Protein AF-A0A2D5IDB7-F1 (afdb_monomer_lite)

Foldseek 3Di:
DDDDDDDDDDDDDDDDDDDDDDDDDDDDDDPPDDPPDPDPPPPDPDVVVVLVVVFFQQAFAPAQDVLQADRVVLFGDPQNLVVLVVVLVVLCVLLVPDPVFFPAKKWFDCNLARRDTPLTATEIEGEGAVVVGDPPPPVVQVSQVVSQVVVCVVQPQQNDDRSSGRYGYGYDYPPDQAQPQTWMAGSGVRGTPHRHDSVLADGSVPPVLVVLLVVLLVVLVCCVVVLPLPLVVLVVSLVVLVVLCVVCSVVSHCRDSSNSSSVSNVSSCSSVSSVVSNVVSVVVVVDD

Secondary structure (DSSP, 8-state):
--------------------------------S--SS--S-SS---HHHHHHHT-------SS--TTTEETTTTEEPHHHHHHHHHHHHHHHHHHT--GGGEEEEEEESGGGTT---TT--EEEEEEE-GGGT-S-TTHHHHHHHHHHHHHHHHH-TTTSEETTEEEEEEEEETTS---TT--EEETTTTEEEE---GGGS--TT-HHHHHHHHHHHHHHHHHHHTT---HHHHHHHHHHHHHHHHHHHTTT-TT-HHHHHHHHHHHTTHHHHHHHHHHHHHHHHT--

pLDDT: mean 79.81, std 23.48, range [27.08, 98.75]

Structure (mmCIF, N/CA/C/O backbone):
data_AF-A0A2D5IDB7-F1
#
_entry.id   AF-A0A2D5IDB7-F1
#
loop_
_atom_site.group_PDB
_atom_site.id
_atom_site.type_symbol
_atom_site.label_atom_id
_atom_site.label_alt_id
_atom_site.label_comp_id
_atom_site.label_asym_id
_atom_site.label_entity_id
_atom_site.label_seq_id
_atom_site.pdbx_PDB_ins_code
_atom_site.Cartn_x
_atom_site.Cartn_y
_atom_site.Cartn_z
_atom_site.occupancy
_atom_site.B_iso_or_equiv
_atom_site.auth_seq_id
_atom_site.auth_comp_id
_atom_site.auth_asym_id
_atom_site.auth_atom_id
_atom_site.pdbx_PDB_model_num
ATOM 1 N N . MET A 1 1 ? 46.140 51.148 -19.770 1.00 35.75 1 MET A N 1
ATOM 2 C CA . MET A 1 1 ? 47.288 51.451 -20.651 1.00 35.75 1 MET A CA 1
ATOM 3 C C . MET A 1 1 ? 48.564 50.954 -19.990 1.00 35.75 1 MET A C 1
ATOM 5 O O . MET A 1 1 ? 48.812 51.323 -18.854 1.00 35.75 1 MET A O 1
ATOM 9 N N . GLY A 1 2 ? 49.310 50.098 -20.694 1.00 35.28 2 GLY A N 1
ATOM 10 C CA . GLY A 1 2 ? 50.759 49.897 -20.567 1.00 35.28 2 GLY A CA 1
ATOM 11 C C . GLY A 1 2 ? 51.340 49.403 -19.237 1.00 35.28 2 GLY A C 1
ATOM 12 O O . GLY A 1 2 ? 51.705 50.208 -18.389 1.00 35.28 2 GLY A O 1
ATOM 13 N N . ARG A 1 3 ? 51.619 48.097 -19.139 1.00 30.50 3 ARG A N 1
ATOM 14 C CA . ARG A 1 3 ? 52.820 47.623 -18.434 1.00 30.50 3 ARG A CA 1
ATOM 15 C C . ARG A 1 3 ? 53.675 46.777 -19.371 1.00 30.50 3 ARG A C 1
ATOM 17 O O . ARG A 1 3 ? 53.207 45.836 -20.001 1.00 30.50 3 ARG A O 1
ATOM 24 N N . GLN A 1 4 ? 54.918 47.227 -19.479 1.00 33.94 4 GLN A N 1
ATOM 25 C CA . GLN A 1 4 ? 56.055 46.633 -20.163 1.00 33.94 4 GLN A CA 1
ATOM 26 C C . GLN A 1 4 ? 56.566 45.378 -19.438 1.00 33.94 4 GLN A C 1
ATOM 28 O O . GLN A 1 4 ? 56.486 45.341 -18.216 1.00 33.94 4 GLN A O 1
ATOM 33 N N . ARG A 1 5 ? 57.193 44.486 -20.232 1.00 34.00 5 ARG A N 1
ATOM 34 C CA . ARG A 1 5 ? 58.399 43.652 -19.977 1.00 34.00 5 ARG A CA 1
ATOM 35 C C . ARG A 1 5 ? 58.355 42.732 -18.736 1.00 34.00 5 ARG A C 1
ATOM 37 O O . ARG A 1 5 ? 58.066 43.170 -17.640 1.00 34.00 5 ARG A O 1
ATOM 44 N N . THR A 1 6 ? 58.686 41.447 -18.844 1.00 31.83 6 THR A N 1
ATOM 45 C CA . THR A 1 6 ? 60.036 40.960 -19.175 1.00 31.83 6 THR A CA 1
ATOM 46 C C . THR A 1 6 ? 60.027 39.502 -19.664 1.00 31.83 6 THR A C 1
ATOM 48 O O . THR A 1 6 ? 59.359 38.642 -19.104 1.00 31.83 6 THR A O 1
ATOM 51 N N . ASN A 1 7 ? 60.837 39.239 -20.694 1.00 35.38 7 ASN A N 1
ATOM 52 C CA . ASN A 1 7 ? 61.400 37.928 -21.025 1.00 35.38 7 ASN A CA 1
ATOM 53 C C . ASN A 1 7 ? 62.647 37.686 -20.161 1.00 35.38 7 ASN A C 1
ATOM 55 O O . ASN A 1 7 ? 63.446 38.612 -20.030 1.00 35.38 7 ASN A O 1
ATOM 59 N N . GLN A 1 8 ? 62.854 36.452 -19.693 1.00 34.03 8 GLN A N 1
ATOM 60 C CA . GLN A 1 8 ? 64.158 35.779 -19.518 1.00 34.03 8 GLN A CA 1
ATOM 61 C C . GLN A 1 8 ? 63.866 34.297 -19.183 1.00 34.03 8 GLN A C 1
ATOM 63 O O . GLN A 1 8 ? 63.192 34.023 -18.200 1.00 34.03 8 GLN A O 1
ATOM 68 N N . LEU A 1 9 ? 64.020 33.347 -20.117 1.00 29.75 9 LEU A N 1
ATOM 69 C CA . LEU A 1 9 ? 65.241 32.590 -20.466 1.00 29.75 9 LEU A CA 1
ATOM 70 C C . LEU A 1 9 ? 65.879 31.841 -19.286 1.00 29.75 9 LEU A C 1
ATOM 72 O O . LEU A 1 9 ? 66.361 32.485 -18.363 1.00 29.75 9 LEU A O 1
ATOM 76 N N . LEU A 1 10 ? 65.914 30.502 -19.395 1.00 28.39 10 LEU A N 1
ATOM 77 C CA . LEU A 1 10 ? 67.063 29.579 -19.230 1.00 28.39 10 LEU A CA 1
ATOM 78 C C . LEU A 1 10 ? 66.503 28.131 -19.153 1.00 28.39 10 LEU A C 1
ATOM 80 O O . LEU A 1 10 ? 65.877 27.761 -18.170 1.00 28.39 10 LEU A O 1
ATOM 84 N N . THR A 1 11 ? 66.369 27.394 -20.263 1.00 30.48 11 THR A N 1
ATOM 85 C CA . THR A 1 11 ? 67.333 26.477 -20.928 1.00 30.48 11 THR A CA 1
ATOM 86 C C . THR A 1 11 ? 67.723 25.190 -20.189 1.00 30.48 11 THR A C 1
ATOM 88 O O . THR A 1 11 ? 68.504 25.252 -19.248 1.00 30.48 11 THR A O 1
ATOM 91 N N . LYS A 1 12 ? 67.350 24.071 -20.850 1.00 31.08 12 LYS A N 1
ATOM 92 C CA . LYS A 1 12 ? 68.036 22.763 -21.018 1.00 31.08 12 LYS A CA 1
ATOM 93 C C . LYS A 1 12 ? 68.149 21.887 -19.746 1.00 31.08 12 LYS A C 1
ATOM 95 O O . LYS A 1 12 ? 68.315 22.401 -18.658 1.00 31.08 12 LYS A O 1
ATOM 100 N N . ILE A 1 13 ? 68.061 20.554 -19.781 1.00 28.23 13 ILE A N 1
ATOM 101 C CA . ILE A 1 13 ? 68.748 19.565 -20.633 1.00 28.23 13 ILE A CA 1
ATOM 102 C C . ILE A 1 13 ? 67.941 18.237 -20.617 1.00 28.23 13 ILE A C 1
ATOM 104 O O . ILE A 1 13 ? 67.397 17.856 -19.584 1.00 28.23 13 ILE A O 1
ATOM 108 N N . GLU A 1 14 ? 67.871 17.555 -21.767 1.00 32.50 14 GLU A N 1
ATOM 109 C CA . GLU 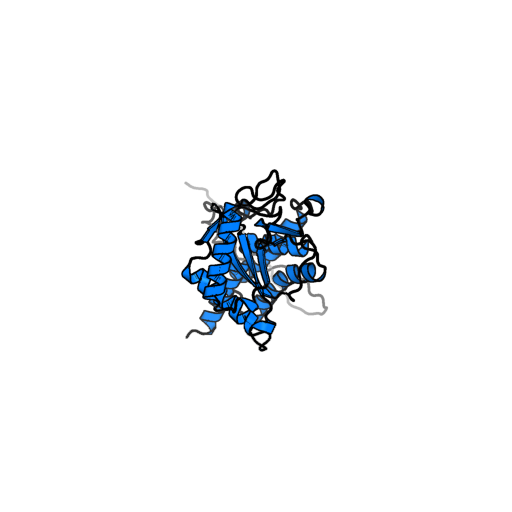A 1 14 ? 67.370 16.181 -21.975 1.00 32.50 14 GLU A CA 1
ATOM 110 C C . GLU A 1 14 ? 68.193 15.110 -21.225 1.00 32.50 14 GLU A C 1
ATOM 112 O O . GLU A 1 14 ? 69.360 15.345 -20.935 1.00 32.50 14 GLU A O 1
ATOM 117 N N . VAL A 1 15 ? 67.649 13.894 -21.042 1.00 30.06 15 VAL A N 1
ATOM 118 C CA . VAL A 1 15 ? 68.229 12.614 -21.542 1.00 30.06 15 VAL A CA 1
ATOM 119 C C . VAL A 1 15 ? 67.720 11.378 -20.761 1.00 30.06 15 VAL A C 1
ATOM 121 O O . VAL A 1 15 ? 67.728 11.336 -19.537 1.00 30.06 15 VAL A O 1
ATOM 124 N N . SER A 1 16 ? 67.424 10.325 -21.544 1.00 27.86 16 SER A N 1
ATOM 125 C CA . SER A 1 16 ? 67.630 8.881 -21.278 1.00 27.86 16 SER A CA 1
ATOM 126 C C . SER A 1 16 ? 66.478 8.001 -20.765 1.00 27.86 16 SER A C 1
ATOM 128 O O . SER A 1 16 ? 66.126 7.981 -19.590 1.00 27.86 16 SER A O 1
ATOM 130 N N . LYS A 1 17 ? 66.053 7.097 -21.664 1.00 40.62 17 LYS A N 1
ATOM 131 C CA . LYS A 1 17 ? 65.487 5.768 -21.374 1.00 40.62 17 LYS A CA 1
ATOM 132 C C . LYS A 1 17 ? 66.581 4.797 -20.897 1.00 40.62 17 LYS A C 1
ATOM 134 O O . LYS A 1 17 ? 67.598 4.709 -21.580 1.00 40.62 17 LYS A O 1
ATOM 139 N N . ARG A 1 18 ? 66.304 3.967 -19.873 1.00 30.75 18 ARG A N 1
ATOM 140 C CA . ARG A 1 18 ? 66.740 2.546 -19.749 1.00 30.75 18 ARG A CA 1
ATOM 141 C C . ARG A 1 18 ? 66.118 1.835 -18.518 1.00 30.75 18 ARG A C 1
ATOM 143 O O . ARG A 1 18 ? 66.402 2.227 -17.400 1.00 30.75 18 ARG A O 1
ATOM 150 N N . GLY A 1 19 ? 65.322 0.789 -18.792 1.00 27.31 19 GLY A N 1
ATOM 151 C CA . GLY A 1 19 ? 65.233 -0.548 -18.152 1.00 27.31 19 GLY A CA 1
ATOM 152 C C . GLY A 1 19 ? 65.027 -0.768 -16.636 1.00 27.31 19 GLY A C 1
ATOM 153 O O . GLY A 1 19 ? 65.825 -0.304 -15.835 1.00 27.31 19 GLY A O 1
ATOM 154 N N . GLY A 1 20 ? 64.089 -1.675 -16.292 1.00 27.08 20 GLY A N 1
ATOM 155 C CA . GLY A 1 20 ? 64.263 -2.664 -15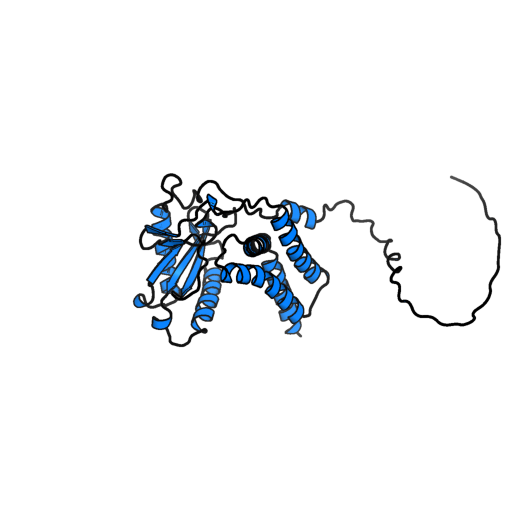.204 1.00 27.08 20 GLY A CA 1
ATOM 156 C C . GLY A 1 20 ? 63.153 -2.787 -14.139 1.00 27.08 20 GLY A C 1
ATOM 157 O O . GLY A 1 20 ? 63.081 -1.963 -13.241 1.00 27.08 20 GLY A O 1
ATOM 158 N N . ASP A 1 21 ? 62.359 -3.862 -14.239 1.00 30.91 21 ASP A N 1
ATOM 159 C CA . ASP A 1 21 ? 61.459 -4.542 -13.273 1.00 30.91 21 ASP A CA 1
ATOM 160 C C . ASP A 1 21 ? 61.245 -4.015 -11.831 1.00 30.91 21 ASP A C 1
ATOM 162 O O . ASP A 1 21 ? 62.174 -3.994 -11.016 1.00 30.91 21 ASP A O 1
ATOM 166 N N . ARG A 1 22 ? 59.958 -3.838 -11.453 1.00 30.31 22 ARG A N 1
ATOM 167 C CA . ARG A 1 22 ? 59.225 -4.638 -10.429 1.00 30.31 22 ARG A CA 1
ATOM 168 C C . ARG A 1 22 ? 57.785 -4.120 -10.178 1.00 30.31 22 ARG A C 1
ATOM 170 O O . ARG A 1 22 ? 57.559 -2.922 -10.071 1.00 30.31 22 ARG A O 1
ATOM 177 N N . ASN A 1 23 ? 56.835 -5.055 -10.057 1.00 33.47 23 ASN A N 1
ATOM 178 C CA . ASN A 1 23 ? 55.422 -4.903 -9.653 1.00 33.47 23 ASN A CA 1
ATOM 179 C C . ASN A 1 23 ? 55.163 -3.927 -8.486 1.00 33.47 23 ASN A C 1
ATOM 181 O O . ASN A 1 23 ? 55.705 -4.192 -7.418 1.00 33.47 23 ASN A O 1
ATOM 185 N N . VAL A 1 24 ? 54.230 -2.964 -8.648 1.00 32.84 24 VAL A N 1
ATOM 186 C CA . VAL A 1 24 ? 53.086 -2.641 -7.741 1.00 32.84 24 VAL A CA 1
ATOM 187 C C . VAL A 1 24 ? 52.076 -1.734 -8.499 1.00 32.84 24 VAL A C 1
ATOM 189 O O . VAL A 1 24 ? 52.527 -0.763 -9.105 1.00 32.84 24 VAL A O 1
ATOM 192 N N . PRO A 1 25 ? 50.744 -1.966 -8.486 1.00 32.72 25 PRO A N 1
ATOM 193 C CA . PRO A 1 25 ? 49.775 -1.028 -9.058 1.00 32.72 25 PRO A CA 1
ATOM 194 C C . PRO A 1 25 ? 49.371 0.020 -8.011 1.00 32.72 25 PRO A C 1
ATOM 196 O O . PRO A 1 25 ? 48.872 -0.333 -6.944 1.00 32.72 25 PRO A O 1
ATOM 199 N N . PHE A 1 26 ? 49.567 1.306 -8.309 1.00 30.33 26 PHE A N 1
ATOM 200 C CA . PHE A 1 26 ? 49.052 2.397 -7.482 1.00 30.33 26 PHE A CA 1
ATOM 201 C C . PHE A 1 26 ? 48.248 3.361 -8.354 1.00 30.33 26 PHE A C 1
ATOM 203 O O . PHE A 1 26 ? 48.780 4.011 -9.250 1.00 30.33 26 PHE A O 1
ATOM 210 N N . PHE A 1 27 ? 46.942 3.380 -8.095 1.00 37.94 27 PHE A N 1
ATOM 211 C CA . PHE A 1 27 ? 45.990 4.389 -8.538 1.00 37.94 27 PHE A CA 1
ATOM 212 C C . PHE A 1 27 ? 46.471 5.773 -8.098 1.00 37.94 27 PHE A C 1
ATOM 214 O O . PHE A 1 27 ? 46.750 5.936 -6.915 1.00 37.94 27 PHE A O 1
ATOM 221 N N . TYR A 1 28 ? 46.544 6.737 -9.015 1.00 31.34 28 TYR A N 1
ATOM 222 C CA . TYR A 1 28 ? 46.201 8.158 -8.844 1.00 31.34 28 TYR A CA 1
ATOM 223 C C . TYR A 1 28 ? 46.585 8.918 -10.128 1.00 31.34 28 TYR A C 1
ATOM 225 O O . TYR A 1 28 ? 47.535 8.540 -10.803 1.00 31.34 28 TYR A O 1
ATOM 233 N N . ASP A 1 29 ? 45.854 9.995 -10.411 1.00 31.83 29 ASP A N 1
ATOM 234 C CA . ASP A 1 29 ? 46.077 10.996 -11.470 1.00 31.83 29 ASP A CA 1
ATOM 235 C C . ASP A 1 29 ? 45.547 10.721 -12.885 1.00 31.83 29 ASP A C 1
ATOM 237 O O . ASP A 1 29 ? 46.297 10.533 -13.836 1.00 31.83 29 ASP A O 1
ATOM 241 N N . GLU A 1 30 ? 44.233 10.920 -13.050 1.00 28.75 30 GLU A N 1
ATOM 242 C CA . GLU A 1 30 ? 43.713 11.615 -14.244 1.00 28.75 30 GLU A CA 1
ATOM 243 C C . GLU A 1 30 ? 42.466 12.482 -13.939 1.00 28.75 30 GLU A C 1
ATOM 245 O O . GLU A 1 30 ? 41.542 12.607 -14.733 1.00 28.75 30 GLU A O 1
ATOM 250 N N . TYR A 1 31 ? 42.435 13.130 -12.764 1.00 32.12 31 TYR A N 1
ATOM 251 C CA . TYR A 1 31 ? 41.329 14.004 -12.316 1.00 32.12 31 TYR A CA 1
ATOM 252 C C . TYR A 1 31 ? 41.485 15.492 -12.688 1.00 32.12 31 TYR A C 1
ATOM 254 O O . TYR A 1 31 ? 40.781 16.354 -12.162 1.00 32.12 31 TYR A O 1
ATOM 262 N N . LEU A 1 32 ? 42.410 15.848 -13.582 1.00 32.50 32 LEU A N 1
ATOM 263 C CA . LEU A 1 32 ? 42.764 17.251 -13.826 1.00 32.50 32 LEU A CA 1
ATOM 264 C C . LEU A 1 32 ? 42.842 17.612 -15.309 1.00 32.50 32 LEU A C 1
ATOM 266 O O . LEU A 1 32 ? 43.828 18.189 -15.757 1.00 32.50 32 LEU A O 1
ATOM 270 N N . THR A 1 33 ? 41.787 17.360 -16.092 1.00 32.62 33 THR A N 1
ATOM 271 C CA . THR A 1 33 ? 41.610 18.087 -17.369 1.00 32.62 33 THR A CA 1
ATOM 272 C C . THR A 1 33 ? 40.157 18.259 -17.829 1.00 32.62 33 THR A C 1
ATOM 274 O O . THR A 1 33 ? 39.875 18.165 -19.013 1.00 32.62 33 THR A O 1
ATOM 277 N N . ILE A 1 34 ? 39.215 18.605 -16.943 1.00 31.30 34 ILE A N 1
ATOM 278 C CA . ILE A 1 34 ? 37.909 19.160 -17.367 1.00 31.30 34 ILE A CA 1
ATOM 279 C C . ILE A 1 34 ? 37.530 20.321 -16.438 1.00 31.30 34 ILE A C 1
ATOM 281 O O . ILE A 1 34 ? 36.634 20.234 -15.613 1.00 31.30 34 ILE A O 1
ATOM 285 N N . ASN A 1 35 ? 38.275 21.430 -16.516 1.00 36.78 35 ASN A N 1
ATOM 286 C CA . ASN A 1 35 ? 37.985 22.636 -15.723 1.00 36.78 35 ASN A CA 1
ATOM 287 C C . ASN A 1 35 ? 38.114 23.943 -16.520 1.00 36.78 35 ASN A C 1
ATOM 289 O O . ASN A 1 35 ? 38.553 24.985 -16.034 1.00 36.78 35 ASN A O 1
ATOM 293 N N . ARG A 1 36 ? 37.679 23.906 -17.779 1.00 34.66 36 ARG A N 1
ATOM 294 C CA . ARG A 1 36 ? 37.318 25.101 -18.545 1.00 34.66 36 ARG A CA 1
ATOM 295 C C . ARG A 1 36 ? 36.114 24.753 -19.394 1.00 34.66 36 ARG A C 1
ATOM 297 O O . ARG A 1 36 ? 36.310 24.339 -20.520 1.00 34.66 36 ARG A O 1
ATOM 304 N N . HIS A 1 37 ? 34.926 24.859 -18.809 1.00 32.78 37 HIS A N 1
ATOM 305 C CA . HIS A 1 37 ? 33.671 25.374 -19.397 1.00 32.78 37 HIS A CA 1
ATOM 306 C C . HIS A 1 37 ? 32.564 25.499 -18.314 1.00 32.78 37 HIS A C 1
ATOM 308 O O . HIS A 1 37 ? 31.386 25.627 -18.619 1.00 32.78 37 HIS A O 1
ATOM 314 N N . ILE A 1 38 ? 32.932 25.564 -17.022 1.00 38.28 38 ILE A N 1
ATOM 315 C CA . ILE A 1 38 ? 32.029 25.924 -15.917 1.00 38.28 38 ILE A CA 1
ATOM 316 C C . ILE A 1 38 ? 32.087 27.446 -15.726 1.00 38.28 38 ILE A C 1
ATOM 318 O O . ILE A 1 38 ? 32.770 27.963 -14.844 1.00 38.28 38 ILE A O 1
ATOM 322 N N . LYS A 1 39 ? 31.409 28.200 -16.594 1.00 33.41 39 LYS A N 1
ATOM 323 C CA . LYS A 1 39 ? 31.109 29.624 -16.355 1.00 33.41 39 LYS A CA 1
ATOM 324 C C . LYS A 1 39 ? 29.702 29.986 -16.834 1.00 33.41 39 LYS A C 1
ATOM 326 O O . LYS A 1 39 ? 29.525 30.955 -17.556 1.00 33.41 39 LYS A O 1
ATOM 331 N N . THR A 1 40 ? 28.705 29.242 -16.356 1.00 31.78 40 THR A N 1
ATOM 332 C CA . THR A 1 40 ? 27.284 29.653 -16.405 1.00 31.78 40 THR A CA 1
ATOM 333 C C . THR A 1 40 ? 26.425 29.023 -15.297 1.00 31.78 40 THR A C 1
ATOM 335 O O . THR A 1 40 ? 25.208 29.056 -15.370 1.00 31.78 40 THR A O 1
ATOM 338 N N . TYR A 1 41 ? 27.030 28.519 -14.215 1.00 38.22 41 TYR A N 1
ATOM 339 C CA . TYR A 1 41 ? 26.315 27.897 -13.084 1.00 38.22 41 TYR A CA 1
ATOM 340 C C . TYR A 1 41 ? 26.322 28.755 -11.814 1.00 38.22 41 TYR A C 1
ATOM 342 O O . TYR A 1 41 ? 26.511 28.255 -10.711 1.00 38.22 41 TYR A O 1
ATOM 350 N N . LYS A 1 42 ? 26.153 30.077 -11.944 1.00 35.66 42 LYS A N 1
ATOM 351 C CA . LYS A 1 42 ? 26.084 30.967 -10.768 1.00 35.66 42 LYS A CA 1
ATOM 352 C C . LYS A 1 42 ? 24.710 31.577 -10.495 1.00 35.66 42 LYS A C 1
ATOM 354 O O . LYS A 1 42 ? 24.596 32.404 -9.599 1.00 35.66 42 LYS A O 1
ATOM 359 N N . VAL A 1 43 ? 23.670 31.128 -11.202 1.00 36.84 43 VAL A N 1
ATOM 360 C CA . VAL A 1 43 ? 22.264 31.445 -10.889 1.00 36.84 43 VAL A CA 1
ATOM 361 C C . VAL A 1 43 ? 21.375 30.222 -11.142 1.00 36.84 43 VAL A C 1
ATOM 363 O O . VAL A 1 43 ? 20.415 30.285 -11.887 1.00 36.84 43 VAL A O 1
ATOM 366 N N . MET A 1 44 ? 21.701 29.084 -10.538 1.00 36.72 44 MET A N 1
ATOM 367 C CA . MET A 1 44 ? 20.734 28.016 -10.276 1.00 36.72 44 MET A CA 1
ATOM 368 C C . MET A 1 44 ? 21.162 27.393 -8.952 1.00 36.72 44 MET A C 1
ATOM 370 O O . MET A 1 44 ? 22.170 26.697 -8.888 1.00 36.72 44 MET A O 1
ATOM 374 N N . ARG A 1 45 ? 20.419 27.667 -7.874 1.00 36.69 45 ARG A N 1
ATOM 375 C CA . ARG A 1 45 ? 20.313 26.673 -6.798 1.00 36.69 45 ARG A CA 1
ATOM 376 C C . ARG A 1 45 ? 19.945 25.366 -7.504 1.00 36.69 45 ARG A C 1
ATOM 378 O O . ARG A 1 45 ? 18.983 25.383 -8.273 1.00 36.69 45 ARG A O 1
ATOM 385 N N . SER A 1 46 ? 20.759 24.317 -7.374 1.00 40.44 46 SER A N 1
ATOM 386 C CA . SER A 1 46 ? 20.528 23.094 -8.143 1.00 40.44 46 SER A CA 1
ATOM 387 C C . SER A 1 46 ? 19.130 22.565 -7.824 1.00 40.44 46 SER A C 1
ATOM 389 O O . SER A 1 46 ? 18.651 22.669 -6.693 1.00 40.44 46 SER A O 1
ATOM 391 N N . PHE A 1 47 ? 18.456 22.027 -8.832 1.00 43.16 47 PHE A N 1
ATOM 392 C CA . PHE A 1 47 ? 17.153 21.386 -8.673 1.00 43.16 47 PHE A CA 1
ATOM 393 C C . PHE A 1 47 ? 17.193 20.300 -7.577 1.00 43.16 47 PHE A C 1
ATOM 395 O O . PHE A 1 47 ? 16.251 20.154 -6.806 1.00 43.16 47 PHE A O 1
ATOM 402 N N . SER A 1 48 ? 18.346 19.650 -7.409 1.00 37.75 48 SER A N 1
ATOM 403 C CA . SER A 1 48 ? 18.676 18.727 -6.320 1.00 37.75 48 SER A CA 1
ATOM 404 C C . SER A 1 48 ? 18.575 19.347 -4.916 1.00 37.75 48 SER A C 1
ATOM 406 O O . SER A 1 48 ? 18.057 18.702 -4.010 1.00 37.75 48 SER A O 1
ATOM 408 N N . GLN A 1 49 ? 18.964 20.612 -4.715 1.00 32.22 49 GLN A N 1
ATOM 409 C CA . GLN A 1 49 ? 18.792 21.310 -3.430 1.00 32.22 49 GLN A CA 1
ATOM 410 C C . GLN A 1 49 ? 17.308 21.603 -3.127 1.00 32.22 49 GLN A C 1
ATOM 412 O O . GLN A 1 49 ? 16.880 21.529 -1.979 1.00 32.22 49 GLN A O 1
ATOM 417 N N . PHE A 1 50 ? 16.509 21.904 -4.156 1.00 32.66 50 PHE A N 1
ATOM 418 C CA . PHE A 1 50 ? 15.057 22.090 -4.029 1.00 32.66 50 PHE A CA 1
ATOM 419 C C . PHE A 1 50 ? 14.327 20.762 -3.742 1.00 32.66 50 PHE A C 1
ATOM 421 O O . PHE A 1 50 ? 13.400 20.717 -2.932 1.00 32.66 50 PHE A O 1
ATOM 428 N N . LEU A 1 51 ? 14.784 19.658 -4.342 1.00 39.06 51 LEU A N 1
ATOM 429 C CA . LEU A 1 51 ? 14.313 18.307 -4.022 1.00 39.06 51 LEU A CA 1
ATOM 430 C C . LEU A 1 51 ? 14.706 17.881 -2.597 1.00 39.06 51 LEU A C 1
ATOM 432 O O . LEU A 1 51 ? 13.903 17.276 -1.893 1.00 39.06 51 LEU A O 1
ATOM 436 N N . TYR A 1 52 ? 15.897 18.270 -2.130 1.00 42.19 52 TYR A N 1
ATOM 437 C CA . TYR A 1 52 ? 16.344 18.037 -0.753 1.00 42.19 52 TYR A CA 1
ATOM 438 C C . TYR A 1 52 ? 15.457 18.753 0.282 1.00 42.19 52 TYR A C 1
ATOM 440 O O . TYR A 1 52 ? 15.104 18.173 1.306 1.00 42.19 52 TYR A O 1
ATOM 448 N N . GLU A 1 53 ? 15.026 19.985 -0.005 1.00 42.88 53 GLU A N 1
ATOM 449 C CA . GLU A 1 53 ? 14.106 20.753 0.852 1.00 42.88 53 GLU A CA 1
ATOM 450 C C . GLU A 1 53 ? 12.646 20.248 0.806 1.00 42.88 53 GLU A C 1
ATOM 452 O O . GLU A 1 53 ? 11.854 20.605 1.679 1.00 42.88 53 GLU A O 1
ATOM 457 N N . SER A 1 54 ? 12.287 19.392 -0.161 1.00 47.19 54 SER A N 1
ATOM 458 C CA . SER A 1 54 ? 10.930 18.845 -0.349 1.00 47.19 54 SER A CA 1
ATOM 459 C C . SER A 1 54 ? 10.781 17.357 0.001 1.00 47.19 54 SER A C 1
ATOM 461 O O . SER A 1 54 ? 9.701 16.795 -0.194 1.00 47.19 54 SER A O 1
ATOM 463 N N . LYS A 1 55 ? 11.817 16.713 0.566 1.00 59.78 55 LYS A N 1
ATOM 464 C CA . LYS A 1 55 ? 11.745 15.306 0.999 1.00 59.78 55 LYS A CA 1
ATOM 465 C C . LYS A 1 55 ? 10.636 15.092 2.034 1.00 59.78 55 LYS A C 1
ATOM 467 O O . LYS A 1 55 ? 10.530 15.803 3.039 1.00 59.78 55 LYS A O 1
ATOM 472 N N . VAL A 1 56 ? 9.819 14.066 1.809 1.00 60.53 56 VAL A N 1
ATOM 473 C CA . VAL A 1 56 ? 8.713 13.691 2.689 1.00 60.53 56 VAL A CA 1
ATOM 474 C C . VAL A 1 56 ? 9.289 13.066 3.957 1.00 60.53 56 VAL A C 1
ATOM 476 O O . VAL A 1 56 ? 9.756 11.929 3.973 1.00 60.53 56 VAL A O 1
ATOM 479 N N . SER A 1 57 ? 9.235 13.802 5.067 1.00 62.50 57 SER A N 1
ATOM 480 C CA . SER A 1 57 ? 9.622 13.254 6.366 1.00 62.50 57 SER A CA 1
ATOM 481 C C . SER A 1 57 ? 8.501 12.362 6.911 1.00 62.50 57 SER A C 1
ATOM 483 O O . SER A 1 57 ? 7.437 12.877 7.273 1.00 62.50 57 SER A O 1
ATOM 485 N N . ILE A 1 58 ? 8.737 11.056 7.046 1.00 67.12 58 ILE A N 1
ATOM 486 C CA . ILE A 1 58 ? 7.833 10.182 7.804 1.00 67.12 58 ILE A CA 1
ATOM 487 C C . ILE A 1 58 ? 7.893 10.612 9.270 1.00 67.12 58 ILE A C 1
ATOM 489 O O . ILE A 1 58 ? 8.947 10.574 9.906 1.00 67.12 58 ILE A O 1
ATOM 493 N N . LYS A 1 59 ? 6.760 11.057 9.810 1.00 75.50 59 LYS A N 1
ATOM 494 C CA . LYS A 1 59 ? 6.647 11.523 11.192 1.00 75.50 59 LYS A CA 1
ATOM 495 C C . LYS A 1 59 ? 5.645 10.659 11.937 1.00 75.50 59 LYS A C 1
ATOM 497 O O . LYS A 1 59 ? 4.614 10.268 11.407 1.00 75.50 59 LYS A O 1
ATOM 502 N N . LYS A 1 60 ? 5.952 10.398 13.204 1.00 83.81 60 LYS A N 1
ATOM 503 C CA . LYS A 1 60 ? 5.004 9.803 14.141 1.00 83.81 60 LYS A CA 1
ATOM 504 C C . LYS A 1 60 ? 4.034 10.876 14.626 1.00 83.81 60 LYS A C 1
ATOM 506 O O . LYS A 1 60 ? 4.444 11.845 15.269 1.00 83.81 60 LYS A O 1
ATOM 511 N N . HIS A 1 61 ? 2.756 10.690 14.330 1.00 87.06 61 HIS A N 1
ATOM 512 C CA . HIS A 1 61 ? 1.668 11.533 14.805 1.00 87.06 61 HIS A CA 1
ATOM 513 C C . HIS A 1 61 ? 1.193 11.088 16.195 1.00 87.06 61 HIS A C 1
ATOM 515 O O . HIS A 1 61 ? 1.294 9.921 16.564 1.00 87.06 61 HIS A O 1
ATOM 521 N N . LYS A 1 62 ? 0.677 12.033 16.992 1.00 88.81 62 LYS A N 1
ATOM 522 C CA . LYS A 1 62 ? 0.123 11.746 18.332 1.00 88.81 62 LYS A CA 1
ATOM 523 C C . LYS A 1 62 ? -1.298 11.184 18.285 1.00 88.81 62 LYS A C 1
ATOM 525 O O . LYS A 1 62 ? -1.762 10.603 19.256 1.00 88.81 62 LYS A O 1
ATOM 530 N N . THR A 1 63 ? -1.996 11.415 17.183 1.00 92.31 63 THR A N 1
ATOM 531 C CA . THR A 1 63 ? -3.378 11.000 16.963 1.00 92.31 63 THR A CA 1
ATOM 532 C C . THR A 1 63 ? -3.471 10.313 15.613 1.00 92.31 63 THR A C 1
ATOM 534 O O . THR A 1 63 ? -2.644 10.567 14.737 1.00 92.31 63 THR A O 1
ATOM 537 N N . LEU A 1 64 ? -4.502 9.491 15.429 1.00 94.12 64 LEU A N 1
ATOM 538 C CA . LEU A 1 64 ? -4.905 9.048 14.099 1.00 94.12 64 LEU A CA 1
ATOM 539 C C . LEU A 1 64 ? -5.324 10.251 13.240 1.00 94.12 64 LEU A C 1
ATOM 541 O O . LEU A 1 64 ? -5.630 11.332 13.762 1.00 94.12 64 LEU A O 1
ATOM 545 N N . ARG A 1 65 ? -5.358 10.046 11.921 1.00 94.25 65 ARG A N 1
ATOM 546 C CA . ARG A 1 65 ? -5.713 11.080 10.947 1.00 94.25 65 ARG A CA 1
ATOM 547 C C . ARG A 1 65 ? -7.132 11.593 11.192 1.00 94.25 65 ARG A C 1
ATOM 549 O O . ARG A 1 65 ? -8.102 10.843 11.062 1.00 94.25 65 ARG A O 1
ATOM 556 N N . SER A 1 66 ? -7.255 12.863 11.570 1.00 96.31 66 SER A N 1
ATOM 557 C CA . SER A 1 66 ? -8.513 13.444 12.052 1.00 96.31 66 SER A CA 1
ATOM 558 C C . SER A 1 66 ? -9.541 13.628 10.942 1.00 96.31 66 SER A C 1
ATOM 560 O O . SER A 1 66 ? -10.723 13.775 11.229 1.00 96.31 66 SER A O 1
ATOM 562 N N . GLU A 1 67 ? -9.125 13.589 9.680 1.00 96.94 67 GLU A N 1
ATOM 563 C CA . GLU A 1 67 ? -9.981 13.567 8.500 1.00 96.94 67 GLU A CA 1
ATOM 564 C C . GLU A 1 67 ? -10.795 12.268 8.444 1.00 96.94 67 GLU A C 1
ATOM 566 O O . GLU A 1 67 ? -11.983 12.313 8.116 1.00 96.94 67 GLU A O 1
ATOM 571 N N . LEU A 1 68 ? -10.200 11.144 8.863 1.00 97.75 68 LEU A N 1
ATOM 572 C CA . LEU A 1 68 ? -10.769 9.796 8.752 1.00 97.75 68 LEU A CA 1
ATOM 573 C C . LEU A 1 68 ? -11.355 9.269 10.073 1.00 97.75 68 LEU A C 1
ATOM 575 O O . LEU A 1 68 ? -12.407 8.627 10.073 1.00 97.75 68 LEU A O 1
ATOM 579 N N . PHE A 1 69 ? -10.704 9.565 11.201 1.00 97.56 69 PHE A N 1
ATOM 580 C CA . PHE A 1 69 ? -11.057 9.049 12.526 1.00 97.56 69 PHE A CA 1
ATOM 581 C C . PHE A 1 69 ? -11.606 10.127 13.461 1.00 97.56 69 PHE A C 1
ATOM 583 O O . PHE A 1 69 ? -11.266 11.308 13.383 1.00 97.56 69 PHE A O 1
ATOM 590 N N . ASN A 1 70 ? -12.420 9.698 14.423 1.00 96.69 70 ASN A N 1
ATOM 591 C CA . ASN A 1 70 ? -12.722 10.473 15.615 1.00 96.69 70 ASN A CA 1
ATOM 592 C C . ASN A 1 70 ? -11.588 10.289 16.636 1.00 96.69 70 ASN A C 1
ATOM 594 O O . ASN A 1 70 ? -11.512 9.266 17.316 1.00 96.69 70 ASN A O 1
ATOM 598 N N . THR A 1 71 ? -10.743 11.309 16.786 1.00 92.69 71 THR A N 1
ATOM 599 C CA . THR A 1 71 ? -9.527 11.280 17.621 1.00 92.69 71 THR A CA 1
ATOM 600 C C . THR A 1 71 ? -9.769 11.116 19.123 1.00 92.69 71 THR A C 1
ATOM 602 O O . THR A 1 71 ? -8.818 10.885 19.860 1.00 92.69 71 THR A O 1
ATOM 605 N N . LYS A 1 72 ? -11.016 11.224 19.601 1.00 92.88 72 LYS A N 1
ATOM 606 C CA . LYS A 1 72 ? -11.364 10.946 21.006 1.00 92.88 72 LYS A CA 1
ATOM 607 C C . LYS A 1 72 ? -11.667 9.472 21.260 1.00 92.88 72 LYS A C 1
ATOM 609 O O . LYS A 1 72 ? -11.570 9.020 22.391 1.00 92.88 72 LYS A O 1
ATOM 614 N N . THR A 1 73 ? -12.100 8.757 20.226 1.00 94.88 73 THR A N 1
ATOM 615 C CA . THR A 1 73 ? -12.581 7.366 20.329 1.00 94.88 73 THR A CA 1
ATOM 616 C C . THR A 1 73 ? -11.726 6.381 19.538 1.00 94.88 73 THR A C 1
ATOM 618 O O . THR A 1 73 ? -11.938 5.180 19.650 1.00 94.88 73 THR A O 1
ATOM 621 N N . ASN A 1 74 ? -10.811 6.886 18.703 1.00 94.81 74 ASN A N 1
ATOM 622 C CA . ASN A 1 74 ? -10.052 6.128 17.707 1.00 94.81 74 ASN A CA 1
ATOM 623 C C . ASN A 1 74 ? -10.927 5.252 16.793 1.00 94.81 74 ASN A C 1
ATOM 625 O O . ASN A 1 74 ? -10.483 4.228 16.289 1.00 94.81 74 ASN A O 1
ATOM 629 N N . GLN A 1 75 ? -12.180 5.646 16.560 1.00 97.12 75 GLN A N 1
ATOM 630 C CA . GLN A 1 75 ? -13.078 4.964 15.627 1.00 97.12 75 GLN A CA 1
ATOM 631 C C . GLN A 1 75 ? -13.168 5.727 14.311 1.00 97.12 75 GLN A C 1
ATOM 633 O O . GLN A 1 75 ? -13.065 6.959 14.298 1.00 97.12 75 GLN A O 1
ATOM 638 N N . LEU A 1 76 ? -13.373 5.004 13.205 1.00 97.94 76 LEU A N 1
ATOM 639 C CA . LEU A 1 76 ? -13.685 5.640 11.928 1.00 97.94 76 LEU A CA 1
ATOM 640 C C . LEU A 1 76 ? -14.911 6.530 12.096 1.00 97.94 76 LEU A C 1
ATOM 642 O O . LEU A 1 76 ? -15.883 6.168 12.768 1.00 97.94 76 LEU A O 1
ATOM 646 N N . LYS A 1 77 ? -14.886 7.702 11.462 1.00 98.44 77 LYS A N 1
ATOM 647 C CA . LYS A 1 77 ? -16.087 8.527 11.430 1.00 98.44 77 LYS A CA 1
ATOM 648 C C . LYS A 1 77 ? -17.194 7.792 10.657 1.00 98.44 77 LYS A C 1
ATOM 650 O O . LYS A 1 77 ? -16.894 7.166 9.633 1.00 98.44 77 LYS A O 1
ATOM 655 N N . PRO A 1 78 ? -18.464 7.856 11.095 1.00 98.31 78 PRO A N 1
ATOM 656 C CA . PRO A 1 78 ? -19.549 7.106 10.462 1.00 98.31 78 PRO A CA 1
ATOM 657 C C . PRO A 1 78 ? -19.691 7.359 8.954 1.00 98.31 78 PRO A C 1
ATOM 659 O O . PRO A 1 78 ? -19.924 6.426 8.185 1.00 98.31 78 PRO A O 1
ATOM 662 N N . GLU A 1 79 ? -19.521 8.606 8.516 1.00 98.31 79 GLU A N 1
ATOM 663 C CA . GLU A 1 79 ? -19.575 9.009 7.112 1.00 98.31 79 GLU A CA 1
ATOM 664 C C . GLU A 1 79 ? -18.397 8.463 6.298 1.00 98.31 79 GLU A C 1
ATOM 666 O O . GLU A 1 79 ? -18.600 7.994 5.177 1.00 98.31 79 GLU A O 1
ATOM 671 N N . VAL A 1 80 ? -17.197 8.432 6.887 1.00 98.56 80 VAL A N 1
ATOM 672 C CA . VAL A 1 80 ? -15.992 7.865 6.265 1.00 98.56 80 VAL A CA 1
ATOM 673 C C . VAL A 1 80 ? -16.174 6.365 6.080 1.00 98.56 80 VAL A C 1
ATOM 675 O O . VAL A 1 80 ? -16.021 5.864 4.969 1.00 98.56 80 VAL A O 1
ATOM 678 N N . ARG A 1 81 ? -16.611 5.653 7.126 1.00 98.62 81 ARG A N 1
ATOM 679 C CA . ARG A 1 81 ? -16.915 4.218 7.048 1.00 98.62 81 ARG A CA 1
ATOM 680 C C . ARG A 1 81 ? -17.964 3.915 5.980 1.00 98.62 81 ARG A C 1
ATOM 682 O O . ARG A 1 81 ? -17.776 3.012 5.166 1.00 98.62 81 ARG A O 1
ATOM 689 N N . LYS A 1 82 ? -19.076 4.657 5.969 1.00 98.62 82 LYS A N 1
ATOM 690 C CA . LYS A 1 82 ? -20.143 4.477 4.971 1.00 98.62 82 LYS A CA 1
ATOM 691 C C . LYS A 1 82 ? -19.600 4.643 3.551 1.00 98.62 82 LYS A C 1
ATOM 693 O O . LYS A 1 82 ? -19.951 3.861 2.668 1.00 98.62 82 LYS A O 1
ATOM 698 N N . GLN A 1 83 ? -18.748 5.642 3.336 1.00 98.69 83 GLN A N 1
ATOM 699 C CA . GLN A 1 83 ? -18.159 5.904 2.032 1.00 98.69 83 GLN A CA 1
ATOM 700 C C . GLN A 1 83 ? -17.117 4.844 1.642 1.00 98.69 83 GLN A C 1
ATOM 702 O O . GLN A 1 83 ? -17.136 4.399 0.499 1.00 98.69 83 GLN A O 1
ATOM 707 N N . MET A 1 84 ? -16.290 4.361 2.575 1.00 98.75 84 MET A N 1
ATOM 708 C CA . MET A 1 84 ? -15.366 3.242 2.337 1.00 98.75 84 MET A CA 1
ATOM 709 C C . MET A 1 84 ? -16.106 1.977 1.886 1.00 98.75 84 MET A C 1
ATOM 711 O O . MET A 1 84 ? -15.720 1.366 0.894 1.00 98.75 84 MET A O 1
ATOM 715 N N . LEU A 1 85 ? -17.216 1.620 2.544 1.00 98.62 85 LEU A N 1
ATOM 716 C CA . LEU A 1 85 ? -18.045 0.476 2.135 1.00 98.62 85 LEU A CA 1
ATOM 717 C C . LEU A 1 85 ? -18.663 0.674 0.744 1.00 98.62 85 LEU A C 1
ATOM 719 O O . LEU A 1 85 ? -18.744 -0.270 -0.037 1.00 98.62 85 LEU A O 1
ATOM 723 N N . LYS A 1 86 ? -19.077 1.902 0.408 1.00 98.50 86 LYS A N 1
ATOM 724 C CA . LYS A 1 86 ? -19.582 2.228 -0.933 1.00 98.50 86 LYS A CA 1
ATOM 725 C C . LYS A 1 86 ? -18.495 2.059 -2.000 1.00 98.50 86 LYS A C 1
ATOM 727 O O . LYS A 1 86 ? -18.774 1.479 -3.045 1.00 98.50 86 LYS A O 1
ATOM 732 N N . ILE A 1 87 ? -17.282 2.546 -1.732 1.00 98.38 87 ILE A N 1
ATOM 733 C CA . ILE A 1 87 ? -16.128 2.399 -2.629 1.00 98.38 87 ILE A CA 1
ATOM 734 C C . ILE A 1 87 ? -15.787 0.916 -2.807 1.00 98.38 87 ILE A C 1
ATOM 736 O O . ILE A 1 87 ? -15.663 0.458 -3.938 1.00 98.38 87 ILE A O 1
ATOM 740 N N . ALA A 1 88 ? -15.718 0.151 -1.715 1.00 97.88 88 ALA A N 1
ATOM 741 C CA . ALA A 1 88 ? -15.423 -1.279 -1.761 1.00 97.88 88 ALA A CA 1
ATOM 742 C C . ALA A 1 88 ? -16.466 -2.077 -2.561 1.00 97.88 88 ALA A C 1
ATOM 744 O O . ALA A 1 88 ? -16.098 -2.961 -3.329 1.00 97.88 88 ALA A O 1
ATOM 745 N N . ASN A 1 89 ? -17.754 -1.739 -2.440 1.00 96.94 89 ASN A N 1
ATOM 746 C CA . ASN A 1 89 ? -18.807 -2.369 -3.241 1.00 96.94 89 ASN A CA 1
ATOM 747 C C . ASN A 1 89 ? -18.668 -2.045 -4.735 1.00 96.94 89 ASN A C 1
ATOM 749 O O . ASN A 1 89 ? -18.747 -2.952 -5.556 1.00 96.94 89 ASN A O 1
ATOM 753 N N . ALA A 1 90 ? -18.410 -0.781 -5.089 1.00 97.56 90 ALA A N 1
ATOM 754 C CA . ALA A 1 90 ? -18.183 -0.394 -6.483 1.00 97.56 90 ALA A CA 1
ATOM 755 C C . ALA A 1 90 ? -16.941 -1.087 -7.070 1.00 97.56 90 ALA A C 1
ATOM 757 O O . ALA A 1 90 ? -16.945 -1.515 -8.222 1.00 97.56 90 ALA A O 1
ATOM 758 N N . TRP A 1 91 ? -15.895 -1.243 -6.256 1.00 97.56 91 TRP A N 1
ATOM 759 C CA . TRP A 1 91 ? -14.697 -1.984 -6.626 1.00 97.56 91 TRP A CA 1
ATOM 760 C C . TRP A 1 91 ? -14.980 -3.474 -6.853 1.00 97.56 91 TRP A C 1
ATOM 762 O O . TRP A 1 91 ? -14.572 -4.030 -7.869 1.00 97.56 91 TRP A O 1
ATOM 772 N N . ALA A 1 92 ? -15.732 -4.116 -5.955 1.00 96.62 92 ALA A N 1
ATOM 773 C CA . ALA A 1 92 ? -16.139 -5.512 -6.099 1.00 96.62 92 ALA A CA 1
ATOM 774 C C . ALA A 1 92 ? -16.971 -5.757 -7.370 1.00 96.62 92 ALA A C 1
ATOM 776 O O . ALA A 1 92 ? -16.746 -6.744 -8.071 1.00 96.62 92 ALA A O 1
ATOM 777 N N . GLU A 1 93 ? -17.902 -4.849 -7.680 1.00 96.31 93 GLU A N 1
ATOM 778 C CA . GLU A 1 93 ? -18.710 -4.889 -8.905 1.00 96.31 93 GLU A CA 1
ATOM 779 C C . GLU A 1 93 ? -17.838 -4.742 -10.157 1.00 96.31 93 GLU A C 1
ATOM 781 O O . GLU A 1 93 ? -17.971 -5.530 -11.088 1.00 96.31 93 GLU A O 1
ATOM 786 N N . PHE A 1 94 ? -16.892 -3.799 -10.161 1.00 97.19 94 PHE A N 1
ATOM 787 C CA . PHE A 1 94 ? -15.956 -3.598 -11.272 1.00 97.19 94 PHE A CA 1
ATOM 788 C C . PHE A 1 94 ? -15.013 -4.788 -11.506 1.00 97.19 94 PHE A C 1
ATOM 790 O O . PHE A 1 94 ? -14.613 -5.082 -12.640 1.00 97.19 94 PHE A O 1
ATOM 797 N N . LEU A 1 95 ? -14.629 -5.471 -10.427 1.00 95.25 95 LEU A N 1
ATOM 798 C CA . LEU A 1 95 ? -13.844 -6.696 -10.503 1.00 95.25 95 LEU A CA 1
ATOM 799 C C . LEU A 1 95 ? -14.660 -7.907 -10.969 1.00 95.25 95 LEU A C 1
ATOM 801 O O . LEU A 1 95 ? -14.044 -8.917 -11.312 1.00 95.25 95 LEU A O 1
ATOM 805 N N . GLU A 1 96 ? -15.993 -7.813 -10.974 1.00 94.25 96 GLU A N 1
ATOM 806 C CA . GLU A 1 96 ? -16.924 -8.912 -11.261 1.00 94.25 96 GLU A CA 1
ATOM 807 C C . GLU A 1 96 ? -16.725 -10.117 -10.322 1.00 94.25 96 GLU A C 1
ATOM 809 O O . GLU A 1 96 ? -16.863 -11.279 -10.707 1.00 94.25 96 GLU A O 1
ATOM 814 N N . ILE A 1 97 ? -16.383 -9.845 -9.059 1.00 89.25 97 ILE A N 1
ATOM 815 C CA . ILE A 1 97 ? -16.094 -10.883 -8.063 1.00 89.25 97 ILE A CA 1
ATOM 816 C C . ILE A 1 97 ? -17.392 -11.334 -7.384 1.00 89.25 97 ILE A C 1
ATOM 818 O O . ILE A 1 97 ? -18.196 -10.496 -6.961 1.00 89.25 97 ILE A O 1
ATOM 822 N N . PRO A 1 98 ? -17.623 -12.652 -7.228 1.00 90.44 98 PRO A N 1
ATOM 823 C CA . PRO A 1 98 ? -18.813 -13.145 -6.553 1.00 90.44 98 PRO A CA 1
ATOM 824 C C . PRO A 1 98 ? -18.834 -12.700 -5.090 1.00 90.44 98 PRO A C 1
ATOM 826 O O . PRO A 1 98 ? -17.854 -12.848 -4.361 1.00 90.44 98 PRO A O 1
ATOM 829 N N . LYS A 1 99 ? -19.997 -12.235 -4.619 1.00 91.19 99 LYS A N 1
ATOM 830 C CA . LYS A 1 99 ? -20.184 -11.804 -3.221 1.00 91.19 99 LYS A CA 1
ATOM 831 C C . LYS A 1 99 ? -19.807 -12.884 -2.203 1.00 91.19 99 LYS A C 1
ATOM 833 O O . LYS A 1 99 ? -19.348 -12.553 -1.122 1.00 91.19 99 LYS A O 1
ATOM 838 N N . SER A 1 100 ? -19.971 -14.161 -2.552 1.00 93.81 100 SER A N 1
ATOM 839 C CA . SER A 1 100 ? -19.603 -15.303 -1.704 1.00 93.81 100 SER A CA 1
ATOM 840 C C . SER A 1 100 ? -18.096 -15.470 -1.488 1.00 93.81 100 SER A C 1
ATOM 842 O O . SER A 1 100 ? -17.702 -16.229 -0.605 1.00 93.81 100 SER A O 1
ATOM 844 N N . ALA A 1 101 ? -17.263 -14.815 -2.300 1.00 95.06 101 ALA A N 1
ATOM 845 C CA . ALA A 1 101 ? -15.814 -14.783 -2.129 1.00 95.06 101 ALA A CA 1
ATOM 846 C C . ALA A 1 101 ? -15.336 -13.562 -1.333 1.00 95.06 101 ALA A C 1
ATOM 848 O O . ALA A 1 101 ? -14.157 -13.484 -1.014 1.00 95.06 101 ALA A O 1
ATOM 849 N N . ILE A 1 102 ? -16.216 -12.606 -1.023 1.00 96.75 102 ILE A N 1
ATOM 850 C CA . ILE A 1 102 ? -15.865 -11.411 -0.256 1.00 96.75 102 ILE A CA 1
ATOM 851 C C . ILE A 1 102 ? -16.069 -11.712 1.222 1.00 96.75 102 ILE A C 1
ATOM 853 O O . ILE A 1 102 ? -17.194 -11.919 1.671 1.00 96.75 102 ILE A O 1
ATOM 857 N N . GLU A 1 103 ? -14.984 -11.689 1.983 1.00 97.69 103 GLU A N 1
ATOM 858 C CA . GLU A 1 103 ? -15.013 -11.972 3.416 1.00 97.69 103 GLU A CA 1
ATOM 859 C C . GLU A 1 103 ? -15.300 -10.699 4.222 1.00 97.69 103 GLU A C 1
ATOM 861 O O . GLU A 1 103 ? -16.136 -10.702 5.125 1.00 97.69 103 GLU A O 1
ATOM 866 N N . ARG A 1 104 ? -14.634 -9.582 3.887 1.00 97.75 104 ARG A N 1
ATOM 867 C CA . ARG A 1 104 ? -14.851 -8.263 4.514 1.00 97.75 104 ARG A CA 1
ATOM 868 C C . ARG A 1 104 ? -14.118 -7.140 3.772 1.00 97.75 104 ARG A C 1
ATOM 870 O O . ARG A 1 104 ? -13.429 -7.373 2.782 1.00 97.75 104 ARG A O 1
ATOM 877 N N . VAL A 1 105 ? -14.255 -5.923 4.293 1.00 98.56 105 VAL A N 1
ATOM 878 C CA . VAL A 1 105 ? -13.508 -4.735 3.882 1.00 98.56 105 VAL A CA 1
ATOM 879 C C . VAL A 1 105 ? -12.609 -4.306 5.033 1.00 98.56 105 VAL A C 1
ATOM 881 O O . VAL A 1 105 ? -13.104 -4.004 6.121 1.00 98.56 105 VAL A O 1
ATOM 884 N N . ASP A 1 106 ? -11.310 -4.237 4.772 1.00 98.50 106 ASP A N 1
ATOM 885 C CA . ASP A 1 106 ? -10.309 -3.762 5.719 1.00 98.50 106 ASP A CA 1
ATOM 886 C C . ASP A 1 106 ? -9.788 -2.384 5.288 1.00 98.50 106 ASP A C 1
ATOM 888 O O . ASP A 1 106 ? -9.614 -2.103 4.103 1.00 98.50 106 ASP A O 1
ATOM 892 N N . PHE A 1 107 ? -9.518 -1.521 6.263 1.00 98.38 107 PHE A N 1
ATOM 893 C CA . PHE A 1 107 ? -8.756 -0.293 6.078 1.00 98.38 107 PHE A CA 1
ATOM 894 C C . PHE A 1 107 ? -7.366 -0.483 6.683 1.00 98.38 107 PHE A C 1
ATOM 896 O O . PHE A 1 107 ? -7.233 -0.850 7.856 1.00 98.38 107 PHE A O 1
ATOM 903 N N . VAL A 1 108 ? -6.341 -0.273 5.860 1.00 95.12 108 VAL A N 1
ATOM 904 C CA . VAL A 1 108 ? -4.937 -0.533 6.194 1.00 95.12 108 VAL A CA 1
ATOM 905 C C . VAL A 1 108 ? -4.048 0.624 5.731 1.00 95.12 108 VAL A C 1
ATOM 907 O O . VAL A 1 108 ? -4.522 1.706 5.386 1.00 95.12 108 VAL A O 1
ATOM 910 N N . GLY A 1 109 ? -2.735 0.407 5.759 1.00 89.12 109 GLY A N 1
ATOM 911 C CA . GLY A 1 109 ? -1.763 1.376 5.282 1.00 89.12 109 GLY A CA 1
ATOM 912 C C . GLY A 1 109 ? -1.401 2.426 6.324 1.00 89.12 109 GLY A C 1
ATOM 913 O O . GLY A 1 109 ? -1.739 2.336 7.506 1.00 89.12 109 GLY A O 1
ATOM 914 N N . SER A 1 110 ? -0.651 3.431 5.880 1.00 88.50 110 SER A N 1
ATOM 915 C CA . SER A 1 110 ? -0.109 4.467 6.769 1.00 88.50 110 SER A CA 1
ATOM 916 C C . SER A 1 110 ? -1.212 5.310 7.422 1.00 88.50 110 SER A C 1
ATOM 918 O O . SER A 1 110 ? -1.108 5.624 8.609 1.00 88.50 110 SER A O 1
ATOM 920 N N . SER A 1 111 ? -2.295 5.596 6.686 1.00 93.94 111 SER A N 1
ATOM 921 C CA . SER A 1 111 ? -3.440 6.385 7.165 1.00 93.94 111 SER A CA 1
ATOM 922 C C . SER A 1 111 ? -4.334 5.646 8.162 1.00 93.94 111 SER A C 1
ATOM 924 O O . SER A 1 111 ? -5.121 6.296 8.847 1.00 93.94 111 SER A O 1
ATOM 926 N N . ALA A 1 112 ? -4.208 4.318 8.278 1.00 94.00 112 ALA A N 1
ATOM 927 C CA . ALA A 1 112 ? -4.848 3.536 9.338 1.00 94.00 112 ALA A CA 1
ATOM 928 C C . ALA A 1 112 ? -4.039 3.545 10.653 1.00 94.00 112 ALA A C 1
ATOM 930 O O . ALA A 1 112 ? -4.539 3.092 11.678 1.00 94.00 112 ALA A O 1
ATOM 931 N N . GLY A 1 113 ? -2.798 4.046 10.634 1.00 92.56 113 GLY A N 1
ATOM 932 C CA . GLY A 1 113 ? -1.910 4.127 11.795 1.00 92.56 113 GLY A CA 1
ATOM 933 C C . GLY A 1 113 ? -1.469 5.557 12.119 1.00 92.56 113 GLY A C 1
ATOM 934 O O . GLY A 1 113 ? -2.145 6.529 11.796 1.00 92.56 113 GLY A O 1
ATOM 935 N N . TYR A 1 114 ? -0.303 5.687 12.761 1.00 90.44 114 TYR A N 1
ATOM 936 C CA . TYR A 1 114 ? 0.260 6.976 13.204 1.00 90.44 114 TYR A CA 1
ATOM 937 C C . TYR A 1 114 ? 1.464 7.452 12.374 1.00 90.44 114 TYR A C 1
ATOM 939 O O . TYR A 1 114 ? 2.090 8.448 12.728 1.00 90.44 114 TYR A O 1
ATOM 947 N N . LEU A 1 115 ? 1.817 6.740 11.299 1.00 86.44 115 LEU A N 1
ATOM 948 C CA . LEU A 1 115 ? 2.944 7.063 10.407 1.00 86.44 115 LEU A CA 1
ATOM 949 C C . LEU A 1 115 ? 2.484 7.627 9.054 1.00 86.44 115 LEU A C 1
ATOM 951 O O . LEU A 1 115 ? 3.160 7.440 8.044 1.00 86.44 115 LEU A O 1
ATOM 955 N N . TYR A 1 116 ? 1.315 8.263 9.016 1.00 88.00 116 TYR A N 1
ATOM 956 C CA . TYR A 1 116 ? 0.838 8.942 7.815 1.00 88.00 116 TYR A CA 1
ATOM 957 C C . TYR A 1 116 ? 1.590 10.258 7.578 1.00 88.00 116 TYR A C 1
ATOM 959 O O . TYR A 1 116 ? 2.207 10.816 8.479 1.00 88.00 116 TYR A O 1
ATOM 967 N N . HIS A 1 117 ? 1.534 10.748 6.347 1.00 82.44 117 HIS A N 1
ATOM 968 C CA . HIS A 1 117 ? 2.016 12.053 5.910 1.00 82.44 117 HIS A CA 1
ATOM 969 C C . HIS A 1 117 ? 0.989 12.681 4.953 1.00 82.44 117 HIS A C 1
ATOM 971 O O . HIS A 1 117 ? -0.077 12.117 4.714 1.00 82.44 117 HIS A O 1
ATOM 977 N N . GLU A 1 118 ? 1.292 13.857 4.402 1.00 81.56 118 GLU A N 1
ATOM 978 C CA . GLU A 1 118 ? 0.355 14.616 3.556 1.00 81.56 118 GLU A CA 1
ATOM 979 C C . GLU A 1 118 ? -0.111 13.802 2.338 1.00 81.56 118 GLU A C 1
ATOM 981 O O . GLU A 1 118 ? -1.311 13.661 2.118 1.00 81.56 118 GLU A O 1
ATOM 986 N N . ASN A 1 119 ? 0.834 13.149 1.654 1.00 82.44 119 ASN A N 1
ATOM 987 C CA . ASN A 1 119 ? 0.576 12.280 0.497 1.00 82.44 119 ASN A CA 1
ATOM 988 C C . ASN A 1 119 ? 0.166 10.836 0.865 1.00 82.44 119 ASN A C 1
ATOM 990 O O . ASN A 1 119 ? 0.390 9.924 0.077 1.00 82.44 119 ASN A O 1
ATOM 994 N N . SER A 1 120 ? -0.282 10.575 2.097 1.00 88.06 120 SER A N 1
ATOM 995 C CA . SER A 1 120 ? -0.743 9.233 2.470 1.00 88.06 120 SER A CA 1
ATOM 996 C C . SER A 1 120 ? -2.177 9.024 2.009 1.00 88.06 120 SER A C 1
ATOM 998 O O . SER A 1 120 ? -3.052 9.823 2.345 1.00 88.06 120 SER A O 1
ATOM 1000 N N . ASP A 1 121 ? -2.430 7.904 1.348 1.00 93.50 121 ASP A N 1
ATOM 1001 C CA . ASP A 1 121 ? -3.764 7.544 0.872 1.00 93.50 121 ASP A CA 1
ATOM 1002 C C . ASP A 1 121 ? -4.524 6.719 1.920 1.00 93.50 121 ASP A C 1
ATOM 1004 O O . ASP A 1 121 ? -3.970 6.273 2.935 1.00 93.50 121 ASP A O 1
ATOM 1008 N N . ALA A 1 122 ? -5.824 6.555 1.711 1.00 96.94 122 ALA A N 1
ATOM 1009 C CA . ALA A 1 122 ? -6.676 5.639 2.446 1.00 96.94 122 ALA A CA 1
ATOM 1010 C C . ALA A 1 122 ? -6.787 4.312 1.678 1.00 96.94 122 ALA A C 1
ATOM 1012 O O . ALA A 1 122 ? -7.569 4.205 0.734 1.00 96.94 122 ALA A O 1
ATOM 1013 N N . ASP A 1 123 ? -6.014 3.308 2.098 1.00 97.69 123 ASP A N 1
ATOM 1014 C CA . ASP A 1 123 ? -5.953 1.999 1.439 1.00 97.69 123 ASP A CA 1
ATOM 1015 C C . ASP A 1 123 ? -7.140 1.109 1.849 1.00 97.69 123 ASP A C 1
ATOM 1017 O O . ASP A 1 123 ? -7.178 0.548 2.950 1.00 97.69 123 ASP A O 1
ATOM 1021 N N . ILE A 1 124 ? -8.118 0.962 0.955 1.00 98.38 124 ILE A N 1
ATOM 1022 C CA . ILE A 1 124 ? -9.318 0.142 1.153 1.00 98.38 124 ILE A CA 1
ATOM 1023 C C . ILE A 1 124 ? -9.091 -1.234 0.526 1.00 98.38 124 ILE A C 1
ATOM 1025 O O . ILE A 1 124 ? -9.028 -1.390 -0.694 1.00 98.38 124 ILE A O 1
ATOM 1029 N N . HIS A 1 125 ? -8.993 -2.253 1.369 1.00 98.12 125 HIS A N 1
ATOM 1030 C CA . HIS A 1 125 ? -8.733 -3.624 0.961 1.00 98.12 125 HIS A CA 1
ATOM 1031 C C . HIS A 1 125 ? -10.024 -4.440 0.982 1.00 98.12 125 HIS A C 1
ATOM 1033 O O . HIS A 1 125 ? -10.655 -4.619 2.024 1.00 98.12 125 HIS A O 1
ATOM 1039 N N . LEU A 1 126 ? -10.405 -4.969 -0.177 1.00 97.75 126 LEU A N 1
ATOM 1040 C CA . LEU A 1 126 ? -11.417 -6.008 -0.285 1.00 97.75 126 LEU A CA 1
ATOM 1041 C C . LEU A 1 126 ? -10.746 -7.350 0.022 1.00 97.75 126 LEU A C 1
ATOM 1043 O O . LEU A 1 126 ? -9.878 -7.786 -0.737 1.00 97.75 126 LEU A O 1
ATOM 1047 N N . ILE A 1 127 ? -11.120 -7.976 1.138 1.00 97.75 127 ILE A N 1
ATOM 1048 C CA . ILE A 1 127 ? -10.561 -9.264 1.557 1.00 97.75 127 ILE A CA 1
ATOM 1049 C C . ILE A 1 127 ? -11.328 -10.382 0.867 1.00 97.75 127 ILE A C 1
ATOM 1051 O O . ILE A 1 127 ? -12.550 -10.484 1.015 1.00 97.75 127 ILE A O 1
ATOM 1055 N N . LEU A 1 128 ? -10.601 -11.204 0.119 1.00 96.31 128 LEU A N 1
ATOM 1056 C CA . LEU A 1 128 ? -11.146 -12.210 -0.777 1.00 96.31 128 LEU A CA 1
ATOM 1057 C C . LEU A 1 128 ? -10.678 -13.611 -0.393 1.00 96.31 128 LEU A C 1
ATOM 1059 O O . LEU A 1 128 ? -9.500 -13.820 -0.133 1.00 96.31 128 LEU A O 1
ATOM 1063 N N . ASP A 1 129 ? -11.582 -14.581 -0.443 1.00 95.00 129 ASP A N 1
ATOM 1064 C CA . ASP A 1 129 ? -11.233 -16.000 -0.510 1.00 95.00 129 ASP A CA 1
ATOM 1065 C C . ASP A 1 129 ? -11.027 -16.368 -1.988 1.00 95.00 129 ASP A C 1
ATOM 1067 O O . ASP A 1 129 ? -11.987 -16.641 -2.721 1.00 95.00 129 ASP A O 1
ATOM 1071 N N . LEU A 1 130 ? -9.772 -16.319 -2.457 1.00 92.88 130 LEU A N 1
ATOM 1072 C CA . LEU A 1 130 ? -9.453 -16.569 -3.868 1.00 92.88 130 LEU A CA 1
ATOM 1073 C C . LEU A 1 130 ? -9.806 -17.994 -4.309 1.00 92.88 130 LEU A C 1
ATOM 1075 O O . LEU A 1 130 ? -10.179 -18.192 -5.471 1.00 92.88 130 LEU A O 1
ATOM 1079 N N . SER A 1 131 ? -9.809 -18.955 -3.380 1.00 90.94 131 SER A N 1
ATOM 1080 C CA . SER A 1 131 ? -10.186 -20.345 -3.656 1.00 90.94 131 SER A CA 1
ATOM 1081 C C . SER A 1 131 ? -11.648 -20.486 -4.108 1.00 90.94 131 SER A C 1
ATOM 1083 O O . SER A 1 131 ? -11.992 -21.427 -4.830 1.00 90.94 131 SER A O 1
ATOM 1085 N N . ARG A 1 132 ? -12.510 -19.520 -3.748 1.00 91.44 132 ARG A N 1
ATOM 1086 C CA . ARG A 1 132 ? -13.920 -19.447 -4.174 1.00 91.44 132 ARG A CA 1
ATOM 1087 C C . ARG A 1 132 ? -14.131 -18.750 -5.516 1.00 91.44 132 ARG A C 1
ATOM 1089 O O . ARG A 1 132 ? -15.262 -18.722 -6.001 1.00 91.44 132 ARG A O 1
ATOM 1096 N N . ILE A 1 133 ? -13.085 -18.174 -6.106 1.00 88.88 133 ILE A N 1
ATOM 1097 C CA . ILE A 1 133 ? -13.158 -17.451 -7.383 1.00 88.88 133 ILE A CA 1
ATOM 1098 C C . ILE A 1 133 ? -12.638 -18.337 -8.513 1.00 88.88 133 ILE A C 1
ATOM 1100 O O . ILE A 1 133 ? -13.323 -18.535 -9.515 1.00 88.88 133 ILE A O 1
ATOM 1104 N N . SER A 1 134 ? -11.427 -18.875 -8.365 1.00 84.94 134 SER A N 1
ATOM 1105 C CA . SER A 1 134 ? -10.812 -19.754 -9.361 1.00 84.94 134 SER A CA 1
ATOM 1106 C C . SER A 1 134 ? -9.716 -20.608 -8.733 1.00 84.94 134 SER A C 1
ATOM 1108 O O . SER A 1 134 ? -9.104 -20.216 -7.749 1.00 84.94 134 SER A O 1
ATOM 1110 N N . LYS A 1 135 ? -9.430 -21.757 -9.354 1.00 78.06 135 LYS A N 1
ATOM 1111 C CA . LYS A 1 135 ? -8.297 -22.633 -9.005 1.00 78.06 135 LYS A CA 1
ATOM 1112 C C . LYS A 1 135 ? -6.985 -22.231 -9.695 1.00 78.06 135 LYS A C 1
ATOM 1114 O O . LYS A 1 135 ? -5.986 -22.933 -9.577 1.00 78.06 135 LYS A O 1
ATOM 1119 N N . CYS A 1 136 ? -6.996 -21.164 -10.497 1.00 77.88 136 CYS A N 1
ATOM 1120 C CA . CYS A 1 136 ? -5.811 -20.661 -11.191 1.00 77.88 136 CYS A CA 1
ATOM 1121 C C . CYS A 1 136 ? -4.994 -19.751 -10.266 1.00 77.88 136 CYS A C 1
ATOM 1123 O O . CYS A 1 136 ? -4.995 -18.523 -10.417 1.00 77.88 136 CYS A O 1
ATOM 1125 N N . ASP A 1 137 ? -4.302 -20.374 -9.315 1.00 69.75 137 ASP A N 1
ATOM 1126 C CA . ASP A 1 137 ? -3.451 -19.678 -8.355 1.00 69.75 137 ASP A CA 1
ATOM 1127 C C . ASP A 1 137 ? -2.358 -18.875 -9.084 1.00 69.75 137 ASP A C 1
ATOM 1129 O O . ASP A 1 137 ? -1.790 -19.304 -10.090 1.00 69.75 137 ASP A O 1
ATOM 1133 N N . GLY A 1 138 ? -2.105 -17.649 -8.623 1.00 74.88 138 GLY A N 1
ATOM 1134 C CA . GLY A 1 138 ? -1.177 -16.699 -9.252 1.00 74.88 138 GLY A CA 1
ATOM 1135 C C . GLY A 1 138 ? -1.810 -15.806 -10.325 1.00 74.88 138 GLY A C 1
ATOM 1136 O O . GLY A 1 138 ? -1.631 -14.589 -10.269 1.00 74.88 138 GLY A O 1
ATOM 1137 N N . LEU A 1 139 ? -2.626 -16.351 -11.237 1.00 86.12 139 LEU A N 1
ATOM 1138 C CA . LEU A 1 139 ? -3.265 -15.546 -12.294 1.00 86.12 139 LEU A CA 1
ATOM 1139 C C . LEU A 1 139 ? -4.273 -14.540 -11.723 1.00 86.12 139 LEU A C 1
ATOM 1141 O O . LEU A 1 139 ? -4.340 -13.402 -12.183 1.00 86.12 139 LEU A O 1
ATOM 1145 N N . LEU A 1 140 ? -5.020 -14.930 -10.685 1.00 90.56 140 LEU A N 1
ATOM 1146 C CA . LEU A 1 140 ? -5.957 -14.027 -10.009 1.00 90.56 140 LEU A CA 1
ATOM 1147 C C . LEU A 1 140 ? -5.259 -12.807 -9.397 1.00 90.56 140 LEU A C 1
ATOM 1149 O O . LEU A 1 140 ? -5.800 -11.705 -9.429 1.00 90.56 140 LEU A O 1
ATOM 1153 N N . ARG A 1 141 ? -4.040 -12.969 -8.878 1.00 89.56 141 ARG A N 1
ATOM 1154 C CA . ARG A 1 141 ? -3.282 -11.859 -8.282 1.00 89.56 141 ARG A CA 1
ATOM 1155 C C . ARG A 1 141 ? -2.853 -10.860 -9.347 1.00 89.56 141 ARG A C 1
ATOM 1157 O O . ARG A 1 141 ? -2.999 -9.655 -9.149 1.00 89.56 141 ARG A O 1
ATOM 1164 N N . GLU A 1 142 ? -2.393 -11.355 -10.491 1.00 90.69 142 GLU A N 1
ATOM 1165 C CA . GLU A 1 142 ? -2.068 -10.509 -11.641 1.00 90.69 142 GLU A CA 1
ATOM 1166 C C . GLU A 1 142 ? -3.312 -9.823 -12.213 1.00 90.69 142 GLU A C 1
ATOM 1168 O O . GLU A 1 142 ? -3.271 -8.629 -12.509 1.00 90.69 142 GLU A O 1
ATOM 1173 N N . TYR A 1 143 ? -4.449 -10.522 -12.266 1.00 93.69 143 TYR A N 1
ATOM 1174 C CA . TYR A 1 143 ? -5.735 -9.934 -12.638 1.00 93.69 143 TYR A CA 1
ATOM 1175 C C . TYR A 1 143 ? -6.127 -8.769 -11.718 1.00 93.69 143 TYR A C 1
ATOM 1177 O O . TYR A 1 143 ? -6.415 -7.677 -12.208 1.00 93.69 143 TYR A O 1
ATOM 1185 N N . LEU A 1 144 ? -6.090 -8.963 -10.394 1.00 94.69 144 LEU A N 1
ATOM 1186 C CA . LEU A 1 144 ? -6.433 -7.921 -9.418 1.00 94.69 144 LEU A CA 1
ATOM 1187 C C . LEU A 1 144 ? -5.509 -6.700 -9.548 1.00 94.69 144 LEU A C 1
ATOM 1189 O O . LEU A 1 144 ? -5.980 -5.561 -9.561 1.00 94.69 144 LEU A O 1
ATOM 1193 N N . ARG A 1 145 ? -4.199 -6.927 -9.718 1.00 92.56 145 ARG A N 1
ATOM 1194 C CA . ARG A 1 145 ? -3.208 -5.862 -9.950 1.00 92.56 145 ARG A CA 1
ATOM 1195 C C . ARG A 1 145 ? -3.469 -5.106 -11.251 1.00 92.56 145 ARG A C 1
ATOM 1197 O O . ARG A 1 145 ? -3.394 -3.879 -11.271 1.00 92.56 145 ARG A O 1
ATOM 1204 N N . ALA A 1 146 ? -3.776 -5.816 -12.335 1.00 95.12 146 ALA A N 1
ATOM 1205 C CA . ALA A 1 146 ? -4.085 -5.206 -13.623 1.00 95.12 146 ALA A CA 1
ATOM 1206 C C . ALA A 1 146 ? -5.378 -4.384 -13.555 1.00 95.12 146 ALA A C 1
ATOM 1208 O O . ALA A 1 146 ? -5.399 -3.232 -13.985 1.00 95.12 146 ALA A O 1
ATOM 1209 N N . LYS A 1 147 ? -6.437 -4.931 -12.948 1.00 96.62 147 LYS A N 1
ATOM 1210 C CA . LYS A 1 147 ? -7.709 -4.229 -12.750 1.00 96.62 147 LYS A CA 1
ATOM 1211 C C . LYS A 1 147 ? -7.552 -2.976 -11.894 1.00 96.62 147 LYS A C 1
ATOM 1213 O O . LYS A 1 147 ? -8.197 -1.982 -12.214 1.00 96.62 147 LYS A O 1
ATOM 1218 N N . LYS A 1 148 ? -6.673 -2.978 -10.880 1.00 96.12 148 LYS A N 1
ATOM 1219 C CA . LYS A 1 148 ? -6.369 -1.766 -10.095 1.00 96.12 148 LYS A CA 1
ATOM 1220 C C . LYS A 1 148 ? -5.856 -0.646 -11.000 1.00 96.12 148 LYS A C 1
ATOM 1222 O O . LYS A 1 148 ? -6.370 0.462 -10.943 1.00 96.12 148 LYS A O 1
ATOM 1227 N N . LYS A 1 149 ? -4.918 -0.947 -11.903 1.00 94.50 149 LYS A N 1
ATOM 1228 C CA . LYS A 1 149 ? -4.396 0.045 -12.861 1.00 94.50 149 LYS A CA 1
ATOM 1229 C C . LYS A 1 149 ? -5.483 0.574 -13.799 1.00 94.50 149 LYS A C 1
ATOM 1231 O O . LYS A 1 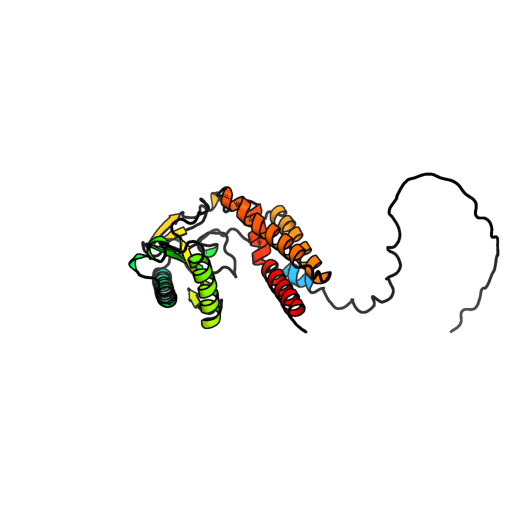149 ? -5.516 1.762 -14.096 1.00 94.50 149 LYS A O 1
ATOM 1236 N N . VAL A 1 150 ? -6.382 -0.294 -14.272 1.00 97.25 150 VAL A N 1
ATOM 1237 C CA . VAL A 1 150 ? -7.516 0.138 -15.112 1.00 97.25 150 VAL A CA 1
ATOM 1238 C C . VAL A 1 150 ? -8.448 1.064 -14.328 1.00 97.25 150 VAL A C 1
ATOM 1240 O O . VAL A 1 150 ? -8.860 2.095 -14.851 1.00 97.25 150 VAL A O 1
ATOM 1243 N N . TRP A 1 151 ? -8.732 0.733 -13.070 1.00 96.88 151 TRP A N 1
ATOM 1244 C CA . TRP A 1 151 ? -9.529 1.567 -12.173 1.00 96.88 151 TRP A CA 1
ATOM 1245 C C . TRP A 1 151 ? -8.893 2.940 -11.932 1.00 96.88 151 TRP A C 1
ATOM 1247 O O . TRP A 1 151 ? -9.557 3.963 -12.088 1.00 96.88 151 TRP A O 1
ATOM 1257 N N . GLU A 1 152 ? -7.596 2.979 -11.628 1.00 94.19 152 GLU A N 1
ATOM 1258 C CA . GLU A 1 152 ? -6.830 4.222 -11.472 1.00 94.19 152 GLU A CA 1
ATOM 1259 C C . GLU A 1 152 ? -6.845 5.070 -12.749 1.00 94.19 152 GLU A C 1
ATOM 1261 O O . GLU A 1 152 ? -7.012 6.283 -12.674 1.00 94.19 152 GLU A O 1
ATOM 1266 N N . ASN A 1 153 ? -6.731 4.453 -13.927 1.00 93.81 153 ASN A N 1
ATOM 1267 C CA . ASN A 1 153 ? -6.823 5.170 -15.201 1.00 93.81 153 ASN A CA 1
ATOM 1268 C C . ASN A 1 153 ? -8.224 5.746 -15.450 1.00 93.81 153 ASN A C 1
ATOM 1270 O O . ASN A 1 153 ? -8.351 6.804 -16.062 1.00 93.81 153 ASN A O 1
ATOM 1274 N N . GLN A 1 154 ? -9.273 5.055 -14.999 1.00 95.25 154 GLN A N 1
ATOM 1275 C CA . GLN A 1 154 ? -10.657 5.478 -15.199 1.00 95.25 154 GLN A CA 1
ATOM 1276 C C . GLN A 1 154 ? -11.050 6.645 -14.286 1.00 95.25 154 GLN A C 1
ATOM 1278 O O . GLN A 1 154 ? -11.741 7.561 -14.731 1.00 95.25 154 GLN A O 1
ATOM 1283 N N . TYR A 1 155 ? -10.645 6.605 -13.017 1.00 93.88 155 TYR A N 1
ATOM 1284 C CA . TYR A 1 155 ? -11.068 7.583 -12.010 1.00 93.88 155 TYR A CA 1
ATOM 1285 C C . TYR A 1 155 ? -9.991 8.612 -11.653 1.00 93.88 155 TYR A C 1
ATOM 1287 O O . TYR A 1 155 ? -10.298 9.602 -10.993 1.00 93.88 155 TYR A O 1
ATOM 1295 N N . GLY A 1 156 ? -8.755 8.412 -12.111 1.00 90.88 156 GLY A N 1
ATOM 1296 C CA . GLY A 1 156 ? -7.578 9.136 -11.645 1.00 90.88 156 GLY A CA 1
ATOM 1297 C C . GLY A 1 156 ? -7.078 8.570 -10.316 1.00 90.88 156 GLY A C 1
ATOM 1298 O O . GLY A 1 156 ? -7.876 8.274 -9.426 1.00 90.88 156 GLY A O 1
ATOM 1299 N N . LYS A 1 157 ? -5.752 8.457 -10.165 1.00 85.44 157 LYS A N 1
ATOM 1300 C CA . LYS A 1 157 ? -5.104 7.937 -8.947 1.00 85.44 157 LYS A CA 1
ATOM 1301 C C . LYS A 1 157 ? -5.602 8.636 -7.673 1.00 85.44 157 LYS A C 1
ATOM 1303 O O . LYS A 1 157 ? -5.941 7.966 -6.706 1.00 85.44 157 LYS A O 1
ATOM 1308 N N . ASP A 1 158 ? -5.766 9.957 -7.741 1.00 90.00 158 ASP A N 1
ATOM 1309 C CA . ASP A 1 158 ? -6.201 10.788 -6.610 1.00 90.00 158 ASP A CA 1
ATOM 1310 C C . ASP A 1 158 ? -7.653 11.285 -6.755 1.00 90.00 158 ASP A C 1
ATOM 1312 O O . ASP A 1 158 ? -8.083 12.214 -6.070 1.00 90.00 158 ASP A O 1
ATOM 1316 N N . GLY A 1 159 ? -8.425 10.716 -7.690 1.00 92.00 159 GLY A N 1
ATOM 1317 C CA . GLY A 1 159 ? -9.756 11.226 -8.033 1.00 92.00 159 GLY A CA 1
ATOM 1318 C C . GLY A 1 159 ? -10.856 10.839 -7.044 1.00 92.00 159 GLY A C 1
ATOM 1319 O O . GLY A 1 159 ? -11.836 11.569 -6.884 1.00 92.00 159 GLY A O 1
ATOM 1320 N N . ILE A 1 160 ? -10.703 9.709 -6.348 1.00 96.94 160 ILE A N 1
ATOM 1321 C CA . ILE A 1 160 ? -11.628 9.266 -5.298 1.00 96.94 160 ILE A CA 1
ATOM 1322 C C . ILE A 1 160 ? -11.050 9.686 -3.952 1.00 96.94 160 ILE A C 1
ATOM 1324 O O . ILE A 1 160 ? -9.915 9.349 -3.640 1.00 96.94 160 ILE A O 1
ATOM 1328 N N . THR A 1 161 ? -11.832 10.398 -3.135 1.00 97.38 161 THR A N 1
ATOM 1329 C CA . THR A 1 161 ? -11.351 10.921 -1.849 1.00 97.38 161 THR A CA 1
ATOM 1330 C C . THR A 1 161 ? -12.324 10.688 -0.690 1.00 97.38 161 THR A C 1
ATOM 1332 O O . THR A 1 161 ? -13.535 10.527 -0.867 1.00 97.38 161 THR A O 1
ATOM 1335 N N . LEU A 1 162 ? -11.778 10.692 0.526 1.00 97.50 162 LEU A N 1
ATOM 1336 C CA . LEU A 1 162 ? -12.464 10.636 1.812 1.00 97.50 162 LEU A CA 1
ATOM 1337 C C . LEU A 1 162 ? -12.062 11.868 2.621 1.00 97.50 162 LEU A C 1
ATOM 1339 O O . LEU A 1 162 ? -10.968 11.922 3.176 1.00 97.50 162 LEU A O 1
ATOM 1343 N N . ASN A 1 163 ? -12.935 12.877 2.674 1.00 96.06 163 ASN A N 1
ATOM 1344 C CA . ASN A 1 163 ? -12.630 14.162 3.318 1.00 96.06 163 ASN A CA 1
ATOM 1345 C C . ASN A 1 163 ? -11.312 14.789 2.808 1.00 96.06 163 ASN A C 1
ATOM 1347 O O . ASN A 1 163 ? -10.525 15.307 3.593 1.00 96.06 163 ASN A O 1
ATOM 1351 N N . GLY A 1 164 ? -11.064 14.713 1.494 1.00 94.94 164 GLY A N 1
ATOM 1352 C CA . GLY A 1 164 ? -9.851 15.239 0.852 1.00 94.94 164 GLY A CA 1
ATOM 1353 C C . GLY A 1 164 ? -8.636 14.306 0.888 1.00 94.94 164 GLY A C 1
ATOM 1354 O O . GLY A 1 164 ? -7.644 14.602 0.234 1.00 94.94 164 GLY A O 1
ATOM 1355 N N . VAL A 1 165 ? -8.709 13.174 1.594 1.00 96.19 165 VAL A N 1
ATOM 1356 C CA . VAL A 1 165 ? -7.672 12.131 1.558 1.00 96.19 165 VAL A CA 1
ATOM 1357 C C . VAL A 1 165 ? -7.919 11.227 0.349 1.00 96.19 165 VAL A C 1
ATOM 1359 O O . VAL A 1 165 ? -9.024 10.685 0.272 1.00 96.19 165 VAL A O 1
ATOM 1362 N N . PRO A 1 166 ? -6.967 11.036 -0.581 1.00 96.94 166 PRO A N 1
ATOM 1363 C CA . PRO A 1 166 ? -7.140 10.091 -1.683 1.00 96.94 166 PRO A CA 1
ATOM 1364 C C . PRO A 1 166 ? -7.429 8.682 -1.164 1.00 96.94 166 PRO A C 1
ATOM 1366 O O . PRO A 1 166 ? -6.936 8.292 -0.108 1.00 96.94 166 PRO A O 1
ATOM 1369 N N . ALA A 1 167 ? -8.265 7.930 -1.868 1.00 97.31 167 ALA A N 1
ATOM 1370 C CA . ALA A 1 167 ? -8.625 6.567 -1.509 1.00 97.31 167 ALA A CA 1
ATOM 1371 C C . ALA A 1 167 ? -8.218 5.609 -2.627 1.00 97.31 167 ALA A C 1
ATOM 1373 O O . ALA A 1 167 ? -8.683 5.732 -3.761 1.00 97.31 167 ALA A O 1
ATOM 1374 N N . GLU A 1 168 ? -7.403 4.619 -2.278 1.00 96.94 168 GLU A N 1
ATOM 1375 C CA . GLU A 1 168 ? -6.980 3.562 -3.188 1.00 96.94 168 GLU A CA 1
ATOM 1376 C C . GLU A 1 168 ? -7.673 2.244 -2.834 1.00 96.94 168 GLU A C 1
ATOM 1378 O O . GLU A 1 168 ? -7.986 1.972 -1.674 1.00 96.94 168 GLU A O 1
ATOM 1383 N N . VAL A 1 169 ? -7.916 1.407 -3.844 1.00 97.50 169 VAL A N 1
ATOM 1384 C CA . VAL A 1 169 ? -8.571 0.104 -3.677 1.00 97.50 169 VAL A CA 1
ATOM 1385 C C . VAL A 1 169 ? -7.628 -1.042 -4.004 1.00 97.50 169 VAL A C 1
ATOM 1387 O O . VAL A 1 169 ? -6.836 -0.977 -4.947 1.00 97.50 169 VAL A O 1
ATOM 1390 N N . TYR A 1 170 ? -7.743 -2.117 -3.233 1.00 97.38 170 TYR A N 1
ATOM 1391 C CA . TYR A 1 170 ? -6.944 -3.325 -3.386 1.00 97.38 170 TYR A CA 1
ATOM 1392 C C . TYR A 1 170 ? -7.824 -4.568 -3.235 1.00 97.38 170 TYR A C 1
ATOM 1394 O O . TYR A 1 170 ? -8.794 -4.567 -2.479 1.00 97.38 170 TYR A O 1
ATOM 1402 N N . GLY A 1 171 ? -7.495 -5.634 -3.965 1.00 96.00 171 GLY A N 1
ATOM 1403 C CA . GLY A 1 171 ? -7.958 -6.987 -3.654 1.00 96.00 171 GLY A CA 1
ATOM 1404 C C . GLY A 1 171 ? -6.844 -7.726 -2.919 1.00 96.00 171 GLY A C 1
ATOM 1405 O O . GLY A 1 171 ? -5.737 -7.822 -3.450 1.00 96.00 171 GLY A O 1
ATOM 1406 N N . GLU A 1 172 ? -7.122 -8.206 -1.712 1.00 94.94 172 GLU A N 1
ATOM 1407 C CA . GLU A 1 172 ? -6.169 -8.932 -0.864 1.00 94.94 172 GLU A CA 1
ATOM 1408 C C . GLU A 1 172 ? -6.709 -10.337 -0.598 1.00 94.94 172 GLU A C 1
ATOM 1410 O O . GLU A 1 172 ? -7.885 -10.495 -0.270 1.00 94.94 172 GLU A O 1
ATOM 1415 N N . ASP A 1 173 ? -5.859 -11.351 -0.735 1.00 94.62 173 ASP A N 1
ATOM 1416 C CA . ASP A 1 173 ? -6.238 -12.726 -0.418 1.00 94.62 173 ASP A CA 1
ATOM 1417 C C . ASP A 1 173 ? -6.324 -12.908 1.105 1.00 94.62 173 ASP A C 1
ATOM 1419 O O . ASP A 1 173 ? -5.518 -12.360 1.865 1.00 94.62 173 ASP A O 1
ATOM 1423 N N . ILE A 1 174 ? -7.288 -13.690 1.584 1.00 94.19 174 ILE A N 1
ATOM 1424 C CA . ILE A 1 174 ? -7.424 -13.994 3.008 1.00 94.19 174 ILE A CA 1
ATOM 1425 C C . ILE A 1 174 ? -6.183 -14.714 3.549 1.00 94.19 174 ILE A C 1
ATOM 1427 O O . ILE A 1 174 ? -5.788 -14.443 4.690 1.00 94.19 174 ILE A O 1
ATOM 1431 N N . ASP A 1 175 ? -5.524 -15.506 2.706 1.00 90.88 175 ASP A N 1
ATOM 1432 C CA . ASP A 1 175 ? -4.341 -16.295 3.048 1.00 90.88 175 ASP A CA 1
ATOM 1433 C C . ASP A 1 175 ? -3.018 -15.524 2.909 1.00 90.88 175 ASP A C 1
ATOM 1435 O O . ASP A 1 175 ? -1.949 -16.063 3.209 1.00 90.88 175 ASP A O 1
ATOM 1439 N N . ASP A 1 176 ? -3.057 -14.251 2.494 1.00 88.12 176 ASP A N 1
ATOM 1440 C CA . ASP A 1 176 ? -1.838 -13.454 2.383 1.00 88.12 176 ASP A CA 1
ATOM 1441 C C . ASP A 1 176 ? -1.148 -13.265 3.743 1.00 88.12 176 ASP A C 1
ATOM 1443 O O . ASP A 1 176 ? -1.805 -12.941 4.742 1.00 88.12 176 ASP A O 1
ATOM 1447 N N . PRO A 1 177 ? 0.191 -13.423 3.808 1.00 84.31 177 PRO A N 1
ATOM 1448 C CA . PRO A 1 177 ? 0.937 -13.148 5.022 1.00 84.31 177 PRO A CA 1
ATOM 1449 C C . PRO A 1 177 ? 0.867 -11.654 5.348 1.00 84.31 177 PRO A C 1
ATOM 1451 O O . PRO A 1 177 ? 1.057 -10.793 4.487 1.00 84.31 177 PRO A O 1
ATOM 1454 N N . ARG A 1 178 ? 0.627 -11.340 6.625 1.00 83.75 178 ARG A N 1
ATOM 1455 C CA . ARG A 1 178 ? 0.444 -9.965 7.111 1.00 83.75 178 ARG A CA 1
ATOM 1456 C C . ARG A 1 178 ? 1.468 -9.629 8.194 1.00 83.75 178 ARG A C 1
ATOM 1458 O O . ARG A 1 178 ? 1.676 -10.448 9.094 1.00 83.75 178 ARG A O 1
ATOM 1465 N N . PRO A 1 179 ? 2.075 -8.428 8.176 1.00 80.44 179 PRO A N 1
ATOM 1466 C CA . PRO A 1 179 ? 2.908 -7.979 9.285 1.00 80.44 179 PRO A CA 1
ATOM 1467 C C . PRO A 1 179 ? 2.081 -7.864 10.571 1.00 80.44 179 PRO A C 1
ATOM 1469 O O . PRO A 1 179 ? 1.012 -7.255 10.572 1.00 80.44 179 PRO A O 1
ATOM 1472 N N . ARG A 1 180 ? 2.590 -8.411 11.682 1.00 78.19 180 ARG A N 1
ATOM 1473 C CA . ARG A 1 180 ? 1.866 -8.464 12.968 1.00 78.19 180 ARG A CA 1
ATOM 1474 C C . ARG A 1 180 ? 1.510 -7.090 13.531 1.00 78.19 180 ARG A C 1
ATOM 1476 O O . ARG A 1 180 ? 0.483 -6.954 14.176 1.00 78.19 180 ARG A O 1
ATOM 1483 N N . LEU A 1 181 ? 2.358 -6.092 13.294 1.00 83.69 181 LEU A N 1
ATOM 1484 C CA . LEU A 1 181 ? 2.197 -4.735 13.827 1.00 83.69 181 LEU A CA 1
ATOM 1485 C C . LEU A 1 181 ? 1.464 -3.784 12.870 1.00 83.69 181 LEU A C 1
ATOM 1487 O O . LEU A 1 181 ? 1.336 -2.595 13.148 1.00 83.69 181 LEU A O 1
ATOM 1491 N N . GLN A 1 182 ? 0.994 -4.275 11.720 1.00 88.56 182 GLN A N 1
ATOM 1492 C CA . GLN A 1 182 ? 0.287 -3.433 10.763 1.00 88.56 182 GLN A CA 1
ATOM 1493 C C . GLN A 1 182 ? -1.091 -3.043 11.306 1.00 88.56 182 GLN A C 1
ATOM 1495 O O . GLN A 1 182 ? -1.905 -3.912 11.622 1.00 88.56 182 GLN A O 1
ATOM 1500 N N . ALA A 1 183 ? -1.361 -1.736 11.353 1.00 93.38 183 ALA A N 1
ATOM 1501 C CA . ALA A 1 183 ? -2.679 -1.205 11.680 1.00 93.38 183 ALA A CA 1
ATOM 1502 C C . ALA A 1 183 ? -3.725 -1.739 10.695 1.00 93.38 183 ALA A C 1
ATOM 1504 O O . ALA A 1 183 ? -3.540 -1.651 9.477 1.00 93.38 183 ALA A O 1
ATOM 1505 N N . ARG A 1 184 ? -4.821 -2.285 11.219 1.00 96.31 184 ARG A N 1
ATOM 1506 C CA . ARG A 1 184 ? -5.894 -2.857 10.409 1.00 96.31 184 ARG A CA 1
ATOM 1507 C C . ARG A 1 184 ? -7.241 -2.680 11.089 1.00 96.31 184 ARG A C 1
ATOM 1509 O O . ARG A 1 184 ? -7.476 -3.192 12.186 1.00 96.31 184 ARG A O 1
ATOM 1516 N N . TYR A 1 185 ? -8.137 -1.991 10.398 1.00 98.12 185 TYR A N 1
ATOM 1517 C CA . TYR A 1 185 ? -9.494 -1.726 10.850 1.00 98.12 185 TYR A CA 1
ATOM 1518 C C . TYR A 1 185 ? -10.495 -2.499 9.987 1.00 98.12 185 TYR A C 1
ATOM 1520 O O . TYR A 1 185 ? -10.510 -2.340 8.770 1.00 98.12 185 TYR A O 1
ATOM 1528 N N . ASP A 1 186 ? -11.347 -3.315 10.605 1.00 98.31 186 ASP A N 1
ATOM 1529 C CA . ASP A 1 186 ? -12.463 -3.992 9.943 1.00 98.31 186 ASP A CA 1
ATOM 1530 C C . ASP A 1 186 ? -13.579 -2.973 9.696 1.00 98.31 186 ASP A C 1
ATOM 1532 O O . ASP A 1 186 ? -14.354 -2.615 10.593 1.00 98.31 186 ASP A O 1
ATOM 1536 N N . VAL A 1 187 ? -13.650 -2.474 8.466 1.00 98.69 187 VAL A N 1
ATOM 1537 C CA . VAL A 1 187 ? -14.648 -1.484 8.055 1.00 98.69 187 VAL A CA 1
ATOM 1538 C C . VAL A 1 187 ? -16.032 -2.128 8.036 1.00 98.69 187 VAL A C 1
ATOM 1540 O O . VAL A 1 187 ? -17.007 -1.487 8.432 1.00 98.69 187 VAL A O 1
ATOM 1543 N N . THR A 1 188 ? -16.141 -3.402 7.651 1.00 98.31 188 THR A N 1
ATOM 1544 C CA . THR A 1 188 ? -17.415 -4.135 7.648 1.00 98.31 188 THR A CA 1
ATOM 1545 C C . THR A 1 188 ? -18.021 -4.184 9.045 1.00 98.31 188 THR A C 1
ATOM 1547 O O . THR A 1 188 ? -19.174 -3.790 9.225 1.00 98.31 188 THR A O 1
ATOM 1550 N N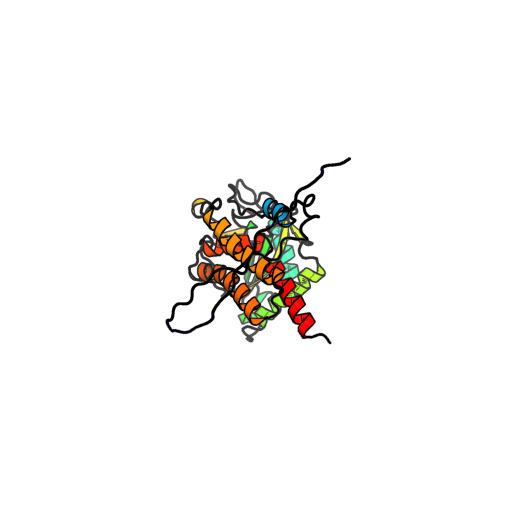 . ASN A 1 189 ? -17.240 -4.574 10.049 1.00 98.25 189 ASN A N 1
ATOM 1551 C CA . ASN A 1 189 ? -17.712 -4.785 11.419 1.00 98.25 189 ASN A CA 1
ATOM 1552 C C . ASN A 1 189 ? -17.476 -3.594 12.360 1.00 98.25 189 ASN A C 1
ATOM 1554 O O . ASN A 1 189 ? -17.840 -3.674 13.531 1.00 98.25 189 ASN A O 1
ATOM 1558 N N . ASN A 1 190 ? -16.912 -2.490 11.860 1.00 97.75 190 ASN A N 1
ATOM 1559 C CA . ASN A 1 190 ? -16.640 -1.270 12.625 1.00 97.75 190 ASN A CA 1
ATOM 1560 C C . ASN A 1 190 ? -15.801 -1.524 13.891 1.00 97.75 190 ASN A C 1
ATOM 1562 O O . ASN A 1 190 ? -16.188 -1.129 14.993 1.00 97.75 190 ASN A O 1
ATOM 1566 N N . LYS A 1 191 ? -14.679 -2.234 13.742 1.00 97.69 191 LYS A N 1
ATOM 1567 C CA . LYS A 1 191 ? -13.788 -2.570 14.860 1.00 97.69 191 LYS A CA 1
ATOM 1568 C C . LYS A 1 191 ? -12.339 -2.694 14.410 1.00 97.69 191 LYS A C 1
ATOM 1570 O O . LYS A 1 191 ? -12.066 -3.036 13.265 1.00 97.69 191 LYS A O 1
ATOM 1575 N N . TRP A 1 192 ? -11.404 -2.494 15.329 1.00 97.62 192 TRP A N 1
ATOM 1576 C CA . TRP A 1 192 ? -10.002 -2.814 15.081 1.00 97.62 192 TRP A CA 1
ATOM 1577 C C . TRP A 1 192 ? -9.804 -4.330 14.993 1.00 97.62 192 TRP A C 1
ATOM 1579 O O . TRP A 1 192 ? -10.276 -5.075 15.852 1.00 97.62 192 TRP A O 1
ATOM 1589 N N . ILE A 1 193 ? -9.105 -4.779 13.950 1.00 95.56 193 ILE A N 1
ATOM 1590 C CA . ILE A 1 193 ? -8.493 -6.116 13.910 1.00 95.56 193 ILE A CA 1
ATOM 1591 C C . ILE A 1 193 ? -7.157 -6.044 14.641 1.00 95.56 193 ILE A C 1
ATOM 1593 O O . ILE A 1 193 ? -6.845 -6.900 15.462 1.00 95.56 193 ILE A O 1
ATOM 1597 N N . ASN A 1 194 ? -6.399 -4.989 14.346 1.00 93.69 194 ASN A N 1
ATOM 1598 C CA . ASN A 1 194 ? -5.165 -4.639 15.019 1.00 93.69 194 ASN A CA 1
ATOM 1599 C C . ASN A 1 194 ? -5.066 -3.112 15.085 1.00 93.69 194 ASN A C 1
ATOM 1601 O O . ASN A 1 194 ? -4.891 -2.457 14.055 1.00 93.69 194 ASN A O 1
ATOM 1605 N N . GLU A 1 195 ? -5.237 -2.540 16.273 1.00 92.44 195 GLU A N 1
ATOM 1606 C CA . GLU A 1 195 ? -5.027 -1.107 16.485 1.00 92.44 195 GLU A CA 1
ATOM 1607 C C . GLU A 1 195 ? -3.522 -0.853 16.583 1.00 92.44 195 GLU A C 1
ATOM 1609 O O . GLU A 1 195 ? -2.817 -1.577 17.285 1.00 92.44 195 GLU A O 1
ATOM 1614 N N . ALA A 1 196 ? -3.014 0.142 15.853 1.00 85.75 196 ALA A N 1
ATOM 1615 C CA . ALA A 1 196 ? -1.611 0.510 15.994 1.00 85.75 196 ALA A CA 1
ATOM 1616 C C . ALA A 1 196 ? -1.350 0.981 17.424 1.00 85.75 196 ALA A C 1
ATOM 1618 O O . ALA A 1 196 ? -2.079 1.823 17.939 1.00 85.75 196 ALA A O 1
ATOM 1619 N N . ASP A 1 197 ? -0.276 0.491 18.029 1.00 85.50 197 ASP A N 1
ATOM 1620 C CA . ASP A 1 197 ? 0.206 1.012 19.298 1.00 85.50 197 ASP A CA 1
ATOM 1621 C C . ASP A 1 197 ? 1.252 2.101 19.019 1.00 85.50 197 ASP A C 1
ATOM 1623 O O . ASP A 1 197 ? 2.335 1.793 18.503 1.00 85.50 197 ASP A O 1
ATOM 1627 N N . PRO A 1 198 ? 0.976 3.382 19.340 1.00 82.94 198 PRO A N 1
ATOM 1628 C CA . PRO A 1 198 ? 1.971 4.430 19.227 1.00 82.94 198 PRO A CA 1
ATOM 1629 C C . PRO A 1 198 ? 3.268 4.080 19.948 1.00 82.94 198 PRO A C 1
ATOM 1631 O O . PRO A 1 198 ? 4.324 4.461 19.462 1.00 82.94 198 PRO A O 1
ATOM 1634 N N . GLU A 1 199 ? 3.246 3.387 21.082 1.00 81.69 199 GLU A N 1
ATOM 1635 C CA . GLU A 1 199 ? 4.448 3.091 21.869 1.00 81.69 199 GLU A CA 1
ATOM 1636 C C . GLU A 1 199 ? 5.410 2.148 21.138 1.00 81.69 199 GLU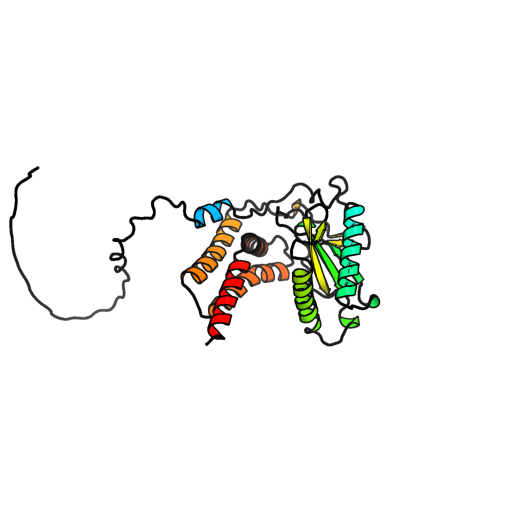 A C 1
ATOM 1638 O O . GLU A 1 199 ? 6.625 2.295 21.265 1.00 81.69 199 GLU A O 1
ATOM 1643 N N . GLN A 1 200 ? 4.886 1.271 20.281 1.00 78.81 200 GLN A N 1
ATOM 1644 C CA . GLN A 1 200 ? 5.675 0.356 19.451 1.00 78.81 200 GLN A CA 1
ATOM 1645 C C . GLN A 1 200 ? 6.289 1.029 18.217 1.00 78.81 200 GLN A C 1
ATOM 1647 O O . GLN A 1 200 ? 7.134 0.440 17.544 1.00 78.81 200 GLN A O 1
ATOM 1652 N N . ILE A 1 201 ? 5.890 2.269 17.915 1.00 77.12 201 ILE A N 1
ATOM 1653 C CA . ILE A 1 201 ? 6.426 3.030 16.788 1.00 77.12 201 ILE A CA 1
ATOM 1654 C C . ILE A 1 201 ? 7.735 3.711 17.214 1.00 77.12 201 ILE A C 1
ATOM 1656 O O . ILE A 1 201 ? 7.688 4.628 18.053 1.00 77.12 201 ILE A O 1
ATOM 1660 N N . PRO A 1 202 ? 8.884 3.339 16.612 1.00 70.25 202 PRO A N 1
ATOM 1661 C CA . PRO A 1 202 ? 10.177 3.925 16.920 1.00 70.25 202 PRO A CA 1
ATOM 1662 C C . PRO A 1 202 ? 10.194 5.414 16.570 1.00 70.25 202 PRO A C 1
ATOM 1664 O O . PRO A 1 202 ? 9.371 5.927 15.805 1.00 70.25 202 PRO A O 1
ATOM 1667 N N . ASN A 1 203 ? 11.138 6.144 17.155 1.00 65.62 203 ASN A N 1
ATOM 1668 C CA . ASN A 1 203 ? 11.282 7.562 16.871 1.00 65.62 203 ASN A CA 1
ATOM 1669 C C . ASN A 1 203 ? 11.873 7.765 15.465 1.00 65.62 203 ASN A C 1
ATOM 1671 O O . ASN A 1 203 ? 13.076 7.674 15.271 1.00 65.62 203 ASN A O 1
ATOM 1675 N N . VAL A 1 204 ? 11.014 8.068 14.488 1.00 58.16 204 VAL A N 1
ATOM 1676 C CA . VAL A 1 204 ? 11.354 8.146 13.049 1.00 58.16 204 VAL A CA 1
ATOM 1677 C C . VAL A 1 204 ? 12.207 9.370 12.671 1.00 58.16 204 VAL A C 1
ATOM 1679 O O . VAL A 1 204 ? 12.635 9.503 11.530 1.00 58.16 204 VAL A O 1
ATOM 1682 N N . LYS A 1 205 ? 12.523 10.261 13.623 1.00 55.31 205 LYS A N 1
ATOM 1683 C CA . LYS A 1 205 ? 13.519 11.336 13.422 1.00 55.31 205 LYS A CA 1
ATOM 1684 C C . LYS A 1 205 ? 14.959 10.821 13.367 1.00 55.31 205 LYS A C 1
ATOM 1686 O O . LYS A 1 205 ? 15.890 11.616 13.483 1.00 55.31 205 LYS A O 1
ATOM 1691 N N . ASP A 1 206 ? 15.128 9.514 13.254 1.00 63.94 206 ASP A N 1
ATOM 1692 C CA . ASP A 1 206 ? 16.428 8.900 13.198 1.00 63.94 206 ASP A CA 1
ATOM 1693 C C . ASP A 1 206 ? 17.163 9.375 11.946 1.00 63.94 206 ASP A C 1
ATOM 1695 O O . ASP A 1 206 ? 16.759 9.093 10.812 1.00 63.94 206 ASP A O 1
ATOM 1699 N N . ILE A 1 207 ? 18.233 10.131 12.177 1.00 65.94 207 ILE A N 1
ATOM 1700 C CA . ILE A 1 207 ? 19.173 10.529 11.136 1.00 65.94 207 ILE A CA 1
ATOM 1701 C C . ILE A 1 207 ? 19.653 9.292 10.371 1.00 65.94 207 ILE A C 1
ATOM 1703 O O . ILE A 1 207 ? 19.835 9.363 9.164 1.00 65.94 207 ILE A O 1
ATOM 1707 N N . GLU A 1 208 ? 19.743 8.136 11.036 1.00 73.81 208 GLU A N 1
ATOM 1708 C CA . GLU A 1 208 ? 20.168 6.880 10.434 1.00 73.81 208 GLU A CA 1
ATOM 1709 C C . GLU A 1 208 ? 19.205 6.394 9.342 1.00 73.81 208 GLU A C 1
ATOM 1711 O O . GLU A 1 208 ? 19.656 6.001 8.266 1.00 73.81 208 GLU A O 1
ATOM 1716 N N . ILE A 1 209 ? 17.886 6.481 9.557 1.00 80.88 209 ILE A N 1
ATOM 1717 C CA . ILE A 1 209 ? 16.886 6.090 8.547 1.00 80.88 209 ILE A CA 1
ATOM 1718 C C . ILE A 1 209 ? 16.973 7.016 7.333 1.00 80.88 209 ILE A C 1
ATOM 1720 O O . ILE A 1 209 ? 16.912 6.542 6.199 1.00 80.88 209 ILE A O 1
ATOM 1724 N N . GLN A 1 210 ? 17.125 8.324 7.566 1.00 80.50 210 GLN A N 1
ATOM 1725 C CA . GLN A 1 210 ? 17.235 9.312 6.490 1.00 80.50 210 GLN A CA 1
ATOM 1726 C C . GLN A 1 210 ? 18.516 9.101 5.681 1.00 80.50 210 GLN A C 1
ATOM 1728 O O . GLN A 1 210 ? 18.444 8.948 4.467 1.00 80.50 210 GLN A O 1
ATOM 1733 N N . THR A 1 211 ? 19.666 8.969 6.345 1.00 82.19 211 THR A N 1
ATOM 1734 C CA . THR A 1 211 ? 20.951 8.711 5.684 1.00 82.19 211 THR A CA 1
ATOM 1735 C C . THR A 1 211 ? 20.951 7.376 4.936 1.00 82.19 211 THR A C 1
ATOM 1737 O O . THR A 1 211 ? 21.467 7.282 3.825 1.00 82.19 211 THR A O 1
ATOM 1740 N N . LYS A 1 212 ? 20.337 6.321 5.488 1.00 88.94 212 LYS A N 1
ATOM 1741 C CA . LYS A 1 212 ? 20.195 5.040 4.778 1.00 88.94 212 LYS A CA 1
ATOM 1742 C C . LYS A 1 212 ? 19.271 5.150 3.567 1.00 88.94 212 LYS A C 1
ATOM 1744 O O . LYS A 1 212 ? 19.537 4.489 2.567 1.00 88.94 212 LYS A O 1
ATOM 1749 N N . ALA A 1 213 ? 18.200 5.941 3.646 1.00 89.56 213 ALA A N 1
ATOM 1750 C CA . ALA A 1 213 ? 17.329 6.203 2.505 1.00 89.56 213 ALA A CA 1
ATOM 1751 C C . ALA A 1 213 ? 18.072 6.979 1.413 1.00 89.56 213 ALA A C 1
ATOM 1753 O O . ALA A 1 213 ? 18.042 6.548 0.265 1.00 89.56 213 ALA A O 1
ATOM 1754 N N . GLU A 1 214 ? 18.816 8.024 1.781 1.00 88.94 214 GLU A N 1
ATOM 1755 C CA . GLU A 1 214 ? 19.655 8.820 0.874 1.00 88.94 214 GLU A CA 1
ATOM 1756 C C . GLU A 1 214 ? 20.593 7.952 0.042 1.00 88.94 214 GLU A C 1
ATOM 1758 O O . GLU A 1 214 ? 20.590 8.063 -1.174 1.00 88.94 214 GLU A O 1
ATOM 1763 N N . VAL A 1 215 ? 21.275 6.978 0.651 1.00 92.81 215 VAL A N 1
ATOM 1764 C CA . VAL A 1 215 ? 22.143 6.045 -0.092 1.00 92.81 215 VAL A CA 1
ATOM 1765 C C . VAL A 1 215 ? 21.402 5.301 -1.213 1.00 92.81 215 VAL A C 1
ATOM 1767 O O . VAL A 1 215 ? 21.995 4.982 -2.242 1.00 92.81 215 VAL A O 1
ATOM 1770 N N . TRP A 1 216 ? 20.125 4.961 -1.026 1.00 95.50 216 TRP A N 1
ATOM 1771 C CA . TRP A 1 216 ? 19.332 4.308 -2.073 1.00 95.50 216 TRP A CA 1
ATOM 1772 C C . TRP A 1 216 ? 18.782 5.294 -3.095 1.00 95.50 216 TRP A C 1
ATOM 1774 O O . TRP A 1 216 ? 18.655 4.926 -4.259 1.00 95.50 216 TRP A O 1
ATOM 1784 N N . GLU A 1 217 ? 18.449 6.508 -2.669 1.00 93.06 217 GLU A N 1
ATOM 1785 C CA . GLU A 1 217 ? 18.004 7.586 -3.550 1.00 93.06 217 GLU A CA 1
ATOM 1786 C C . GLU A 1 217 ? 19.132 8.016 -4.485 1.00 93.06 217 GLU A C 1
ATOM 1788 O O . GLU A 1 217 ? 18.924 8.019 -5.691 1.00 93.06 217 GLU A O 1
ATOM 1793 N N . ASP A 1 218 ? 20.329 8.248 -3.949 1.00 94.06 218 ASP A N 1
ATOM 1794 C CA . ASP A 1 218 ? 21.520 8.613 -4.716 1.00 94.06 218 ASP A CA 1
ATOM 1795 C C . ASP A 1 218 ? 21.848 7.530 -5.746 1.00 94.06 218 ASP A C 1
ATOM 1797 O O . ASP A 1 218 ? 22.029 7.830 -6.912 1.00 94.06 218 ASP A O 1
ATOM 1801 N N . ARG A 1 219 ? 21.777 6.242 -5.380 1.00 95.69 219 ARG A N 1
ATOM 1802 C CA . ARG A 1 219 ? 21.967 5.142 -6.348 1.00 95.69 219 ARG A CA 1
ATOM 1803 C C . ARG A 1 219 ? 20.945 5.129 -7.480 1.00 95.69 219 ARG A C 1
ATOM 1805 O O . ARG A 1 219 ? 21.245 4.605 -8.550 1.00 95.69 219 ARG A O 1
ATOM 1812 N N . VAL A 1 220 ? 19.719 5.582 -7.220 1.00 96.38 220 VAL A N 1
ATOM 1813 C CA . VAL A 1 220 ? 18.697 5.715 -8.263 1.00 96.38 220 VAL A CA 1
ATOM 1814 C C . VAL A 1 220 ? 19.026 6.897 -9.162 1.00 96.38 220 VAL A C 1
ATOM 1816 O O . VAL A 1 220 ? 18.945 6.739 -10.375 1.00 96.38 220 VAL A O 1
ATOM 1819 N N . GLU A 1 221 ? 19.403 8.040 -8.589 1.00 95.25 221 GLU A N 1
ATOM 1820 C CA . GLU A 1 221 ? 19.801 9.211 -9.372 1.00 95.25 221 GLU A CA 1
ATOM 1821 C C . GLU A 1 221 ? 21.058 8.924 -10.195 1.00 95.25 221 GLU A C 1
ATOM 1823 O O . GLU A 1 221 ? 21.002 9.100 -11.403 1.00 95.25 221 GLU A O 1
ATOM 1828 N N . ASP A 1 222 ? 22.115 8.359 -9.605 1.00 96.19 222 ASP A N 1
ATOM 1829 C CA . ASP A 1 222 ? 23.339 7.946 -10.301 1.00 96.19 222 ASP A CA 1
ATOM 1830 C C . ASP A 1 222 ? 23.010 7.033 -11.493 1.00 96.19 222 ASP A C 1
ATOM 1832 O O . ASP A 1 222 ? 23.488 7.246 -12.598 1.00 96.19 222 ASP A O 1
ATOM 1836 N N . ALA A 1 223 ? 22.129 6.038 -11.314 1.00 95.81 223 ALA A N 1
ATOM 1837 C CA . ALA A 1 223 ? 21.749 5.134 -12.401 1.00 95.81 223 ALA A CA 1
ATOM 1838 C C . ALA A 1 223 ? 21.008 5.831 -13.558 1.00 95.81 223 ALA A C 1
ATOM 1840 O O . ALA A 1 223 ? 21.088 5.366 -14.698 1.00 95.81 223 ALA A O 1
ATOM 1841 N N . ILE A 1 224 ? 20.264 6.900 -13.260 1.00 95.44 224 ILE A N 1
ATOM 1842 C CA . ILE A 1 224 ? 19.543 7.712 -14.246 1.00 95.44 224 ILE A CA 1
ATOM 1843 C C . ILE A 1 224 ? 20.496 8.718 -14.909 1.00 95.44 224 ILE A C 1
ATOM 1845 O O . ILE A 1 224 ? 20.455 8.866 -16.127 1.00 95.44 224 ILE A O 1
ATOM 1849 N N . GLU A 1 225 ? 21.341 9.400 -14.132 1.00 94.62 225 GLU A N 1
ATOM 1850 C CA . GLU A 1 225 ? 22.300 10.412 -14.598 1.00 94.62 225 GLU A CA 1
ATOM 1851 C C . GLU A 1 225 ? 23.438 9.799 -15.424 1.00 94.62 225 GLU A C 1
ATOM 1853 O O . GLU A 1 225 ? 23.844 10.388 -16.425 1.00 94.62 225 GLU A O 1
ATOM 1858 N N . ASP A 1 226 ? 23.893 8.597 -15.063 1.00 96.19 226 ASP A N 1
ATOM 1859 C CA . ASP A 1 226 ? 24.881 7.822 -15.822 1.00 96.19 226 ASP A CA 1
ATOM 1860 C C . ASP A 1 226 ? 24.268 7.105 -17.043 1.00 96.19 226 ASP A C 1
ATOM 1862 O O . ASP A 1 226 ? 24.955 6.332 -17.714 1.00 96.19 226 ASP A O 1
ATOM 1866 N N . GLU A 1 227 ? 22.975 7.322 -17.320 1.00 95.75 227 GLU A N 1
ATOM 1867 C CA . GLU A 1 227 ? 22.244 6.759 -18.461 1.00 95.75 227 GLU A CA 1
ATOM 1868 C C . GLU A 1 227 ? 22.411 5.229 -18.579 1.00 95.75 227 GLU A C 1
ATOM 1870 O O . GLU A 1 227 ? 22.641 4.669 -19.651 1.00 95.75 227 GLU A O 1
ATOM 1875 N N . ILE A 1 228 ? 22.296 4.500 -17.459 1.00 95.38 228 ILE A N 1
ATOM 1876 C CA . ILE A 1 228 ? 22.424 3.037 -17.473 1.00 95.38 228 ILE A CA 1
ATOM 1877 C C . ILE A 1 228 ? 21.282 2.428 -18.299 1.00 95.38 228 ILE A C 1
ATOM 1879 O O . ILE A 1 228 ? 20.125 2.480 -17.894 1.00 95.38 228 ILE A O 1
ATOM 1883 N N . GLU A 1 229 ? 21.598 1.777 -19.419 1.00 94.56 229 GLU A N 1
ATOM 1884 C CA . GLU A 1 229 ? 20.597 1.115 -20.280 1.00 94.56 229 GLU A CA 1
ATOM 1885 C C . GLU A 1 229 ? 20.442 -0.392 -19.999 1.00 94.56 229 GLU A C 1
ATOM 1887 O O . GLU A 1 229 ? 19.538 -1.063 -20.506 1.00 94.56 229 GLU A O 1
ATOM 1892 N N . ASN A 1 230 ? 21.324 -0.971 -19.180 1.00 95.31 230 ASN A N 1
ATOM 1893 C CA . ASN A 1 230 ? 21.255 -2.392 -18.858 1.00 95.31 230 ASN A CA 1
ATOM 1894 C C . ASN A 1 230 ? 20.074 -2.683 -17.911 1.00 95.31 230 ASN A C 1
ATOM 1896 O O . ASN A 1 230 ? 20.166 -2.486 -16.698 1.00 95.31 230 ASN A O 1
ATOM 1900 N N . ILE A 1 231 ? 18.981 -3.210 -18.471 1.00 93.75 231 ILE A N 1
ATOM 1901 C CA . ILE A 1 231 ? 17.746 -3.532 -17.738 1.00 93.75 231 ILE A CA 1
ATOM 1902 C C . ILE A 1 231 ? 17.978 -4.500 -16.571 1.00 93.75 231 ILE A C 1
ATOM 1904 O O . ILE A 1 231 ? 17.373 -4.337 -15.516 1.00 93.75 231 ILE A O 1
ATOM 1908 N N . GLU A 1 232 ? 18.880 -5.473 -16.702 1.00 95.00 232 GLU A N 1
ATOM 1909 C CA . GLU A 1 232 ? 19.207 -6.401 -15.611 1.00 95.00 232 GLU A CA 1
ATOM 1910 C C . GLU A 1 232 ? 19.864 -5.672 -14.423 1.00 95.00 232 GLU A C 1
ATOM 1912 O O . GLU A 1 232 ? 19.533 -5.934 -13.266 1.00 95.00 232 GLU A O 1
ATOM 1917 N N . THR A 1 233 ? 20.750 -4.708 -14.682 1.00 95.69 233 THR A N 1
ATOM 1918 C CA . THR A 1 233 ? 21.341 -3.851 -13.642 1.00 95.69 233 THR A CA 1
ATOM 1919 C C . THR A 1 233 ? 20.276 -3.007 -12.942 1.00 95.69 233 THR A C 1
ATOM 1921 O O . THR A 1 233 ? 20.248 -2.962 -11.708 1.00 95.69 233 THR A O 1
ATOM 1924 N N . LEU A 1 234 ? 19.371 -2.385 -13.703 1.00 96.94 234 LEU A N 1
ATOM 1925 C CA . LEU A 1 234 ? 18.277 -1.580 -13.149 1.00 96.94 234 LEU A CA 1
ATOM 1926 C C . LEU A 1 234 ? 17.302 -2.436 -12.324 1.00 96.94 234 LEU A C 1
ATOM 1928 O O . LEU A 1 234 ? 16.933 -2.055 -11.211 1.00 96.94 234 LEU A O 1
ATOM 1932 N N . ASN A 1 235 ? 16.958 -3.634 -12.810 1.00 96.31 235 ASN A N 1
ATOM 1933 C CA . ASN A 1 235 ? 16.146 -4.608 -12.078 1.00 96.31 235 ASN A CA 1
ATOM 1934 C C . ASN A 1 235 ? 16.800 -4.995 -10.750 1.00 96.31 235 ASN A C 1
ATOM 1936 O O . ASN A 1 235 ? 16.146 -4.960 -9.713 1.00 96.31 235 ASN A O 1
ATOM 1940 N N . ARG A 1 236 ? 18.109 -5.272 -10.734 1.00 97.06 236 ARG A N 1
ATOM 1941 C CA . ARG A 1 236 ? 18.830 -5.584 -9.488 1.00 97.06 236 ARG A CA 1
ATOM 1942 C C . ARG A 1 236 ? 18.806 -4.435 -8.488 1.00 97.06 236 ARG A C 1
ATOM 1944 O O . ARG A 1 236 ? 18.709 -4.687 -7.285 1.00 97.06 236 ARG A O 1
ATOM 1951 N N . LEU A 1 237 ? 18.921 -3.188 -8.948 1.00 97.00 237 LEU A N 1
ATOM 1952 C CA . LEU A 1 237 ? 18.796 -2.019 -8.076 1.00 97.00 237 LEU A CA 1
ATOM 1953 C C . LEU A 1 237 ? 17.387 -1.943 -7.476 1.00 97.00 237 LEU A C 1
ATOM 1955 O O . LEU A 1 237 ? 17.247 -1.868 -6.252 1.00 97.00 237 LEU A O 1
ATOM 1959 N N . LYS A 1 238 ? 16.356 -2.045 -8.320 1.00 96.50 238 LYS A N 1
ATOM 1960 C CA . LYS A 1 238 ? 14.953 -2.061 -7.897 1.00 96.50 238 LYS A CA 1
ATOM 1961 C C . LYS A 1 238 ? 14.676 -3.178 -6.891 1.00 96.50 238 LYS A C 1
ATOM 1963 O O . LYS A 1 238 ? 14.129 -2.919 -5.820 1.00 96.50 238 LYS A O 1
ATOM 1968 N N . ASP A 1 239 ? 15.121 -4.396 -7.178 1.00 95.94 239 ASP A N 1
ATOM 1969 C CA . ASP A 1 239 ? 14.940 -5.562 -6.315 1.00 95.94 239 ASP A CA 1
ATOM 1970 C C . ASP A 1 239 ? 15.614 -5.385 -4.958 1.00 95.94 239 ASP A C 1
ATOM 1972 O O . ASP A 1 239 ? 15.051 -5.758 -3.930 1.00 95.94 239 ASP A O 1
ATOM 1976 N N . ARG A 1 240 ? 16.807 -4.781 -4.910 1.00 95.62 240 ARG A N 1
ATOM 1977 C CA . ARG A 1 240 ? 17.469 -4.466 -3.637 1.00 95.62 240 ARG A CA 1
ATOM 1978 C C . ARG A 1 240 ? 16.629 -3.518 -2.784 1.00 95.62 240 ARG A C 1
ATOM 1980 O O . ARG A 1 240 ? 16.491 -3.773 -1.589 1.00 95.62 240 ARG A O 1
ATOM 1987 N N . ILE A 1 241 ? 16.027 -2.492 -3.385 1.00 94.94 241 ILE A N 1
ATOM 1988 C CA . ILE A 1 241 ? 15.133 -1.566 -2.677 1.00 94.94 241 ILE A CA 1
ATOM 1989 C C . ILE A 1 241 ? 13.861 -2.297 -2.219 1.00 94.94 241 ILE A C 1
ATOM 1991 O O . ILE A 1 241 ? 13.465 -2.175 -1.061 1.00 94.94 241 ILE A O 1
ATOM 1995 N N . LEU A 1 242 ? 13.240 -3.117 -3.074 1.00 92.75 242 LEU A N 1
ATOM 1996 C CA . LEU A 1 242 ? 12.048 -3.903 -2.718 1.00 92.75 242 LEU A CA 1
ATOM 1997 C C . LEU A 1 242 ? 12.324 -4.922 -1.595 1.00 92.75 242 LEU A C 1
ATOM 1999 O O . LEU A 1 242 ? 11.477 -5.146 -0.724 1.00 92.75 242 LEU A O 1
ATOM 2003 N N . ASN A 1 243 ? 13.524 -5.501 -1.560 1.00 92.75 243 ASN A N 1
ATOM 2004 C CA . ASN A 1 243 ? 13.936 -6.462 -0.537 1.00 92.75 243 ASN A CA 1
ATOM 2005 C C . ASN A 1 243 ? 14.086 -5.843 0.863 1.00 92.75 243 ASN A C 1
ATOM 2007 O O . ASN A 1 243 ? 13.938 -6.559 1.860 1.00 92.75 243 ASN A O 1
ATOM 2011 N N . LEU A 1 244 ? 14.292 -4.525 0.969 1.00 90.25 244 LEU A N 1
ATOM 2012 C CA . LEU A 1 244 ? 14.243 -3.817 2.254 1.00 90.25 244 LEU A CA 1
ATOM 2013 C C . LEU A 1 244 ? 12.881 -4.010 2.934 1.00 90.25 244 LEU A C 1
ATOM 2015 O O . LEU A 1 244 ? 12.816 -4.297 4.127 1.00 90.25 244 LEU A O 1
ATOM 2019 N N . ARG A 1 245 ? 11.790 -3.937 2.159 1.00 86.62 245 ARG A N 1
ATOM 2020 C CA . ARG A 1 245 ? 10.436 -4.210 2.651 1.00 86.62 245 ARG A CA 1
ATOM 2021 C C . ARG A 1 245 ? 10.257 -5.687 2.984 1.00 86.62 245 ARG A C 1
ATOM 2023 O O . ARG A 1 245 ? 9.793 -6.017 4.073 1.00 86.62 245 ARG A O 1
ATOM 2030 N N . LYS A 1 246 ? 10.619 -6.575 2.051 1.00 84.62 246 LYS A N 1
ATOM 2031 C CA . LYS A 1 246 ? 10.411 -8.027 2.183 1.00 84.62 246 LYS A CA 1
ATOM 2032 C C . LYS A 1 246 ? 11.058 -8.590 3.449 1.00 84.62 246 LYS A C 1
ATOM 2034 O O . LYS A 1 246 ? 10.382 -9.228 4.245 1.00 84.62 246 LYS A O 1
ATOM 2039 N N . SER A 1 247 ? 12.324 -8.256 3.690 1.00 81.75 247 SER A N 1
ATOM 2040 C CA . SER A 1 247 ? 13.075 -8.732 4.860 1.00 81.75 247 SER A CA 1
ATOM 2041 C C . SER A 1 247 ? 12.488 -8.288 6.210 1.00 81.75 247 SER A C 1
ATOM 2043 O O . SER A 1 247 ? 12.646 -8.978 7.220 1.00 81.75 247 SER A O 1
ATOM 2045 N N . SER A 1 248 ? 11.803 -7.145 6.261 1.00 78.19 248 SER A N 1
ATOM 2046 C CA . SER A 1 248 ? 11.055 -6.709 7.445 1.00 78.19 248 SER A CA 1
ATOM 2047 C C . SER A 1 248 ? 9.691 -7.395 7.559 1.00 78.19 248 SER A C 1
ATOM 2049 O O . SER A 1 248 ? 9.316 -7.809 8.657 1.00 78.19 248 SER A O 1
ATOM 2051 N N . MET A 1 249 ? 8.974 -7.579 6.443 1.00 74.88 249 MET A N 1
ATOM 2052 C CA . MET A 1 249 ? 7.690 -8.296 6.422 1.00 74.88 249 MET A CA 1
ATOM 2053 C C . MET A 1 249 ? 7.840 -9.754 6.868 1.00 74.88 249 MET A C 1
ATOM 2055 O O . MET A 1 249 ? 7.045 -10.207 7.687 1.00 74.88 249 MET A O 1
ATOM 2059 N N . ASP A 1 250 ? 8.893 -10.449 6.425 1.00 76.94 250 ASP A N 1
ATOM 2060 C CA . ASP A 1 250 ? 9.179 -11.841 6.808 1.00 76.94 250 ASP A CA 1
ATOM 2061 C C . ASP A 1 250 ? 9.411 -11.991 8.325 1.00 76.94 250 ASP A C 1
ATOM 2063 O O . ASP A 1 250 ? 9.113 -13.025 8.921 1.00 76.94 250 ASP A O 1
ATOM 2067 N N . ARG A 1 251 ? 9.895 -10.929 8.984 1.00 75.06 251 ARG A N 1
ATOM 2068 C CA . ARG A 1 251 ? 10.071 -10.866 10.447 1.00 75.06 251 ARG A CA 1
ATOM 2069 C C . ARG A 1 251 ? 8.813 -10.386 11.186 1.00 75.06 251 ARG A C 1
ATOM 2071 O O . ARG A 1 251 ? 8.759 -10.421 12.417 1.00 75.06 251 ARG A O 1
ATOM 2078 N N . GLY A 1 252 ? 7.781 -9.980 10.447 1.00 69.56 252 GLY A N 1
ATOM 2079 C CA . GLY A 1 252 ? 6.546 -9.404 10.973 1.00 69.56 252 GLY A CA 1
ATOM 2080 C C . GLY A 1 252 ? 6.726 -8.000 11.556 1.00 69.56 252 GLY A C 1
ATOM 2081 O O . GLY A 1 252 ? 5.911 -7.589 12.380 1.00 69.56 252 GLY A O 1
ATOM 2082 N N . ASP A 1 253 ? 7.784 -7.295 11.154 1.00 78.56 253 ASP A N 1
ATOM 2083 C CA . ASP A 1 253 ? 8.227 -6.041 11.755 1.00 78.56 253 ASP A CA 1
ATOM 2084 C C . ASP A 1 253 ? 7.843 -4.835 10.878 1.00 78.56 253 ASP A C 1
ATOM 2086 O O . ASP A 1 253 ? 8.609 -4.372 10.030 1.00 78.56 253 ASP A O 1
ATOM 2090 N N . GLU A 1 254 ? 6.620 -4.328 11.068 1.00 79.94 254 GLU A N 1
ATOM 2091 C CA . GLU A 1 254 ? 6.090 -3.162 10.335 1.00 79.94 254 GLU A CA 1
ATOM 2092 C C . GLU A 1 254 ? 6.923 -1.890 10.569 1.00 79.94 254 GLU A C 1
ATOM 2094 O O . GLU A 1 254 ? 6.963 -1.000 9.708 1.00 79.94 254 GLU A O 1
ATOM 2099 N N . TYR A 1 255 ? 7.605 -1.820 11.712 1.00 82.50 255 TYR A N 1
ATOM 2100 C CA . TYR A 1 255 ? 8.420 -0.685 12.131 1.00 82.50 255 TYR A CA 1
ATOM 2101 C C . TYR A 1 255 ? 9.922 -0.961 12.068 1.00 82.50 255 TYR A C 1
ATOM 2103 O O . TYR A 1 255 ? 10.719 -0.125 12.492 1.00 82.50 255 TYR A O 1
ATOM 2111 N N . GLY A 1 256 ? 10.307 -2.095 11.489 1.00 82.75 256 GLY A N 1
ATOM 2112 C CA . GLY A 1 256 ? 11.697 -2.452 11.303 1.00 82.75 256 GLY A CA 1
ATOM 2113 C C . GLY A 1 256 ? 12.398 -1.436 10.422 1.00 82.75 256 GLY A C 1
ATOM 2114 O O . GLY A 1 256 ? 11.838 -0.955 9.433 1.00 82.75 256 GLY A O 1
ATOM 2115 N N . GLU A 1 257 ? 13.646 -1.147 10.766 1.00 85.12 257 GLU A N 1
ATOM 2116 C CA . GLU A 1 257 ? 14.446 -0.110 10.124 1.00 85.12 257 GLU A CA 1
ATOM 2117 C C . GLU A 1 257 ? 14.415 -0.202 8.589 1.00 85.12 257 GLU A C 1
ATOM 2119 O O . GLU A 1 257 ? 14.127 0.783 7.915 1.00 85.12 257 GLU A O 1
ATOM 2124 N N . SER A 1 258 ? 14.623 -1.395 8.020 1.00 87.94 258 SER A N 1
ATOM 2125 C CA . SER A 1 258 ? 14.622 -1.596 6.565 1.00 87.94 258 SER A CA 1
ATOM 2126 C C . SER A 1 258 ? 13.277 -1.247 5.911 1.00 87.94 258 SER A C 1
ATOM 2128 O O . SER A 1 258 ? 13.261 -0.642 4.840 1.00 87.94 258 SER A O 1
ATOM 2130 N N . ASN A 1 259 ? 12.144 -1.543 6.557 1.00 88.31 259 ASN A N 1
ATOM 2131 C CA . ASN A 1 259 ? 10.827 -1.134 6.058 1.00 88.31 259 ASN A CA 1
ATOM 2132 C C . ASN A 1 259 ? 10.638 0.384 6.142 1.00 88.3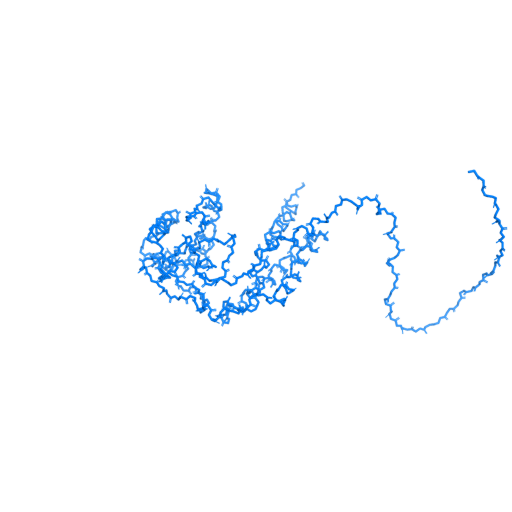1 259 ASN A C 1
ATOM 2134 O O . ASN A 1 259 ? 10.023 0.971 5.254 1.00 88.31 259 ASN A O 1
ATOM 2138 N N . LEU A 1 260 ? 11.156 1.028 7.191 1.00 86.12 260 LEU A N 1
ATOM 2139 C CA . LEU A 1 260 ? 11.104 2.485 7.321 1.00 86.12 260 LEU A CA 1
ATOM 2140 C C . LEU A 1 260 ? 11.953 3.165 6.242 1.00 86.12 260 LEU A C 1
ATOM 2142 O O . LEU A 1 260 ? 11.447 4.063 5.574 1.00 86.12 260 LEU A O 1
ATOM 2146 N N . VAL A 1 261 ? 13.174 2.680 5.990 1.00 88.19 261 VAL A N 1
ATOM 2147 C CA . VAL A 1 261 ? 14.027 3.139 4.878 1.00 88.19 261 VAL A CA 1
ATOM 2148 C C . VAL A 1 261 ? 13.295 2.985 3.544 1.00 88.19 261 VAL A C 1
ATOM 2150 O O . VAL A 1 261 ? 13.178 3.949 2.793 1.00 88.19 261 VAL A O 1
ATOM 2153 N N . TYR A 1 262 ? 12.719 1.808 3.273 1.00 90.38 262 TYR A N 1
ATOM 2154 C CA . TYR A 1 262 ? 11.916 1.576 2.068 1.00 90.38 262 TYR A CA 1
ATOM 2155 C C . TYR A 1 262 ? 10.768 2.585 1.919 1.00 90.38 262 TYR A C 1
ATOM 2157 O O . TYR A 1 262 ? 10.544 3.119 0.832 1.00 90.38 262 TYR A O 1
ATOM 2165 N N . LYS A 1 263 ? 10.033 2.855 3.006 1.00 86.00 263 LYS A N 1
ATOM 2166 C CA . LYS A 1 263 ? 8.918 3.808 2.994 1.00 86.00 263 LYS A CA 1
ATOM 2167 C C . LYS A 1 263 ? 9.395 5.225 2.672 1.00 86.00 263 LYS A C 1
ATOM 2169 O O . LYS A 1 263 ? 8.704 5.894 1.913 1.00 86.00 263 LYS A O 1
ATOM 2174 N N . VAL A 1 264 ? 10.550 5.660 3.188 1.00 85.81 264 VAL A N 1
ATOM 2175 C CA . VAL A 1 264 ? 11.131 6.978 2.860 1.00 85.81 264 VAL A CA 1
ATOM 2176 C C . VAL A 1 264 ? 11.496 7.050 1.376 1.00 85.81 264 VAL A C 1
ATOM 2178 O O . VAL A 1 264 ? 11.014 7.942 0.683 1.00 85.81 264 VAL A O 1
ATOM 2181 N N . VAL A 1 265 ? 12.234 6.060 0.858 1.00 89.38 265 VAL A N 1
ATOM 2182 C CA . VAL A 1 265 ? 12.629 5.998 -0.565 1.00 89.38 265 VAL A CA 1
ATOM 2183 C C . VAL A 1 265 ? 11.405 6.028 -1.493 1.00 89.38 265 VAL A C 1
ATOM 2185 O O . VAL A 1 265 ? 11.410 6.702 -2.525 1.00 89.38 265 VAL A O 1
ATOM 2188 N N . ARG A 1 266 ? 10.326 5.316 -1.128 1.00 87.56 266 ARG A N 1
ATOM 2189 C CA . ARG A 1 266 ? 9.050 5.347 -1.863 1.00 87.56 266 ARG A CA 1
ATOM 2190 C C . ARG A 1 266 ? 8.374 6.715 -1.764 1.00 87.56 266 ARG A C 1
ATOM 2192 O O . ARG A 1 266 ? 7.942 7.234 -2.787 1.00 87.56 266 ARG A O 1
ATOM 2199 N N . ALA A 1 267 ? 8.268 7.283 -0.563 1.00 83.12 267 ALA A N 1
ATOM 2200 C CA . ALA A 1 267 ? 7.603 8.566 -0.333 1.00 83.12 267 ALA A CA 1
ATOM 2201 C C . ALA A 1 267 ? 8.288 9.724 -1.078 1.00 83.12 267 ALA A C 1
ATOM 2203 O O . ALA A 1 267 ? 7.609 10.632 -1.551 1.00 83.12 267 ALA A O 1
ATOM 2204 N N . ASN A 1 268 ? 9.609 9.649 -1.259 1.00 85.69 268 ASN A N 1
ATOM 2205 C CA . ASN A 1 268 ? 10.398 10.610 -2.033 1.00 85.69 268 ASN A CA 1
ATOM 2206 C C . ASN A 1 268 ? 10.352 10.365 -3.557 1.00 85.69 268 ASN A C 1
ATOM 2208 O O . ASN A 1 268 ? 11.010 11.066 -4.330 1.00 85.69 268 ASN A O 1
ATOM 2212 N N . GLY A 1 269 ? 9.574 9.379 -4.018 1.00 87.69 269 GLY A N 1
ATOM 2213 C CA . GLY A 1 269 ? 9.310 9.128 -5.435 1.00 87.69 269 GLY A CA 1
ATOM 2214 C C . GLY A 1 269 ? 10.472 8.506 -6.212 1.00 87.69 269 GLY A C 1
ATOM 2215 O O . GLY A 1 269 ? 10.401 8.440 -7.438 1.00 87.69 269 GLY A O 1
ATOM 2216 N N . SER A 1 270 ? 11.532 8.044 -5.542 1.00 91.00 270 SER A N 1
ATOM 2217 C CA . SER A 1 270 ? 12.720 7.487 -6.207 1.00 91.00 270 SER A CA 1
ATOM 2218 C C . SER A 1 270 ? 12.396 6.200 -6.962 1.00 91.00 270 SER A C 1
ATOM 2220 O O . SER A 1 270 ? 12.787 6.044 -8.114 1.00 91.00 270 SER A O 1
ATOM 2222 N N . LEU A 1 271 ? 11.580 5.317 -6.375 1.00 90.56 271 LEU A N 1
ATOM 2223 C CA . LEU A 1 271 ? 11.088 4.127 -7.082 1.00 90.56 271 LEU A CA 1
ATOM 2224 C C . LEU A 1 271 ? 10.248 4.485 -8.314 1.00 90.56 271 LEU A C 1
ATOM 2226 O O . LEU A 1 271 ? 10.401 3.856 -9.355 1.00 90.56 271 LEU A O 1
ATOM 2230 N N . ASP A 1 272 ? 9.408 5.518 -8.225 1.00 90.00 272 ASP A N 1
ATOM 2231 C CA . ASP A 1 272 ? 8.591 5.955 -9.360 1.00 90.00 272 ASP A CA 1
ATOM 2232 C C . ASP A 1 272 ? 9.453 6.559 -10.481 1.00 90.00 272 ASP A C 1
ATOM 2234 O O . ASP A 1 272 ? 9.139 6.386 -11.661 1.00 90.00 272 ASP A O 1
ATOM 2238 N N . ARG A 1 273 ? 10.535 7.275 -10.135 1.00 93.81 273 ARG A N 1
ATOM 2239 C CA . ARG A 1 273 ? 11.520 7.783 -11.105 1.00 93.81 273 ARG A CA 1
ATOM 2240 C C . ARG A 1 273 ? 12.255 6.637 -11.793 1.00 93.81 273 ARG A C 1
ATOM 2242 O O . ARG A 1 273 ? 12.260 6.607 -13.022 1.00 93.81 273 ARG A O 1
ATOM 2249 N N . LEU A 1 274 ? 12.773 5.678 -11.023 1.00 95.62 274 LEU A N 1
ATOM 2250 C CA . LEU A 1 274 ? 13.432 4.484 -11.556 1.00 95.62 274 LEU A CA 1
ATOM 2251 C C . LEU A 1 274 ? 12.503 3.713 -12.505 1.00 95.62 274 LEU A C 1
ATOM 2253 O O . LEU A 1 274 ? 12.892 3.398 -13.625 1.00 95.62 274 LEU A O 1
ATOM 2257 N N . ASP A 1 275 ? 11.248 3.487 -12.108 1.00 93.31 275 ASP A N 1
ATOM 2258 C CA . ASP A 1 275 ? 10.261 2.778 -12.929 1.00 93.31 275 ASP A CA 1
ATOM 2259 C C . ASP A 1 275 ? 9.945 3.499 -14.242 1.00 93.31 275 ASP A C 1
ATOM 2261 O O . ASP A 1 275 ? 9.735 2.851 -15.269 1.00 93.31 275 ASP A O 1
ATOM 2265 N N . ARG A 1 276 ? 9.885 4.836 -14.236 1.00 95.25 276 ARG A N 1
ATOM 2266 C CA . ARG A 1 276 ? 9.700 5.619 -15.467 1.00 95.25 276 ARG A CA 1
ATOM 2267 C C . ARG A 1 276 ? 10.921 5.538 -16.374 1.00 95.25 276 ARG A C 1
ATOM 2269 O O . ARG A 1 276 ? 10.747 5.353 -17.575 1.00 95.25 276 ARG A O 1
ATOM 2276 N N . TYR A 1 277 ? 12.116 5.659 -15.806 1.00 96.38 277 TYR A N 1
ATOM 2277 C CA . TYR A 1 277 ? 13.365 5.571 -16.551 1.00 96.38 277 TYR A CA 1
ATOM 2278 C C . TYR A 1 277 ? 13.525 4.195 -17.215 1.00 96.38 277 TYR A C 1
ATOM 2280 O O . TYR A 1 277 ? 13.687 4.119 -18.430 1.00 96.38 277 TYR A O 1
ATOM 2288 N N . MET A 1 278 ? 13.333 3.110 -16.456 1.00 96.88 278 MET A N 1
ATOM 2289 C CA . MET A 1 278 ? 13.369 1.734 -16.969 1.00 96.88 278 MET A CA 1
ATOM 2290 C C . MET A 1 278 ? 12.403 1.520 -18.136 1.00 96.88 278 MET A C 1
ATOM 2292 O O . MET A 1 278 ? 12.798 0.970 -19.158 1.00 96.88 278 MET A O 1
ATOM 2296 N N . LYS A 1 279 ? 11.158 2.007 -18.029 1.00 93.94 279 LYS A N 1
ATOM 2297 C CA . LYS A 1 279 ? 10.184 1.930 -19.132 1.00 93.94 279 LYS A CA 1
ATOM 2298 C C . LYS A 1 279 ? 10.650 2.678 -20.378 1.00 93.94 279 LYS A C 1
ATOM 2300 O O . LYS A 1 279 ? 10.363 2.230 -21.482 1.00 93.94 279 LYS A O 1
ATOM 2305 N N . GLY A 1 280 ? 11.326 3.814 -20.208 1.00 95.31 280 GLY A N 1
ATOM 2306 C CA . GLY A 1 280 ? 11.923 4.565 -21.313 1.00 95.31 280 GLY A CA 1
ATOM 2307 C C . GLY A 1 280 ? 13.012 3.758 -22.018 1.00 95.31 280 GLY A C 1
ATOM 2308 O O . GLY A 1 280 ? 12.961 3.604 -23.234 1.00 95.31 280 GLY A O 1
ATOM 2309 N N . VAL A 1 281 ? 13.932 3.169 -21.251 1.00 94.62 281 VAL A N 1
ATOM 2310 C CA . VAL A 1 281 ? 14.990 2.290 -21.776 1.00 94.62 281 VAL A CA 1
ATOM 2311 C C . VAL A 1 281 ? 14.395 1.079 -22.504 1.00 94.62 281 VAL A C 1
ATOM 2313 O O . VAL A 1 281 ? 14.784 0.779 -23.629 1.00 94.62 281 VAL A O 1
ATOM 2316 N N . GLU A 1 282 ? 13.415 0.398 -21.907 1.00 93.62 282 GLU A N 1
ATOM 2317 C CA . GLU A 1 282 ? 12.727 -0.733 -22.543 1.00 93.62 282 GLU A CA 1
ATOM 2318 C C . GLU A 1 282 ? 12.023 -0.318 -23.837 1.00 93.62 282 GLU A C 1
ATOM 2320 O O . GLU A 1 282 ? 12.151 -1.002 -24.849 1.00 93.62 282 GLU A O 1
ATOM 2325 N N . ALA A 1 283 ? 11.306 0.808 -23.832 1.00 93.44 283 ALA A N 1
ATOM 2326 C CA . ALA A 1 283 ? 10.630 1.313 -25.021 1.00 93.44 283 ALA A CA 1
ATOM 2327 C C . ALA A 1 283 ? 11.623 1.640 -26.144 1.00 93.44 283 ALA A C 1
ATOM 2329 O O . ALA A 1 283 ? 11.371 1.274 -27.291 1.00 93.44 283 ALA A O 1
ATOM 2330 N N . ASN A 1 284 ? 12.760 2.261 -25.820 1.00 92.38 284 ASN A N 1
ATOM 2331 C CA . ASN A 1 284 ? 13.825 2.540 -26.784 1.00 92.38 284 ASN A CA 1
ATOM 2332 C C . ASN A 1 284 ? 14.395 1.242 -27.371 1.00 92.38 284 ASN A C 1
ATOM 2334 O O . ASN A 1 284 ? 14.507 1.124 -28.586 1.00 92.38 284 ASN A O 1
ATOM 2338 N N . ASN A 1 285 ? 14.656 0.237 -26.531 1.00 90.25 285 ASN A N 1
ATOM 2339 C CA . ASN A 1 285 ? 15.147 -1.076 -26.965 1.00 90.25 285 ASN A CA 1
ATOM 2340 C C . ASN A 1 285 ? 14.149 -1.848 -27.848 1.00 90.25 285 ASN A C 1
ATOM 2342 O O . ASN A 1 285 ? 14.543 -2.761 -28.574 1.00 90.25 285 ASN A O 1
ATOM 2346 N N . LEU A 1 286 ? 12.859 -1.514 -27.769 1.00 91.12 286 LEU A N 1
ATOM 2347 C CA . LEU A 1 286 ? 11.787 -2.088 -28.587 1.00 91.12 286 LEU A CA 1
ATOM 2348 C C . LEU A 1 286 ? 11.440 -1.235 -29.820 1.00 91.12 286 LEU A C 1
ATOM 2350 O O . LEU A 1 286 ? 10.579 -1.635 -30.607 1.00 91.12 286 LEU A O 1
ATOM 2354 N N . SER A 1 287 ? 12.071 -0.072 -29.980 1.00 84.69 287 SER A N 1
ATOM 2355 C CA . SER A 1 287 ? 11.818 0.876 -31.069 1.00 84.69 287 SER A CA 1
ATOM 2356 C C . SER A 1 287 ? 12.889 0.768 -32.164 1.00 84.69 287 SER A C 1
ATOM 2358 O O . SER A 1 287 ? 14.007 0.329 -31.903 1.00 84.69 287 SER A O 1
ATOM 2360 N N . LEU A 1 288 ? 12.527 1.138 -33.399 1.00 64.06 288 LEU A N 1
ATOM 2361 C CA . LEU A 1 288 ? 13.420 1.190 -34.570 1.00 64.06 288 LEU A CA 1
ATOM 2362 C C . LEU A 1 288 ? 13.918 2.611 -34.838 1.00 64.06 288 LEU A C 1
ATOM 2364 O O . LEU A 1 288 ? 13.104 3.548 -34.668 1.00 64.06 288 LEU A O 1
#

Sequence (288 aa):
MGRQRTNQLLTKIEVSKRGGDRNVPFFYDEYLTINRHIKTYKVMRSFSQFLYESKVSIKKHKTLRSELFNTKTNQLKPEVRKQMLKIANAWAEFLEIPKSAIERVDFVGSSAGYLYHENSDADIHLILDLSRISKCDGLLREYLRAKKKVWENQYGKDGITLNGVPAEVYGEDIDDPRPRLQARYDVTNNKWINEADPEQIPNVKDIEIQTKAEVWEDRVEDAIEDEIENIETLNRLKDRILNLRKSSMDRGDEYGESNLVYKVVRANGSLDRLDRYMKGVEANNLSL

Radius of gyration: 27.91 Å; chains: 1; bounding box: 89×74×56 Å